Protein AF-A0A1B9S2I8-F1 (afdb_monomer_lite)

pLDDT: mean 74.39, std 22.54, range [31.22, 98.06]

Foldseek 3Di:
DPPVPQPQPDALFLLLQVCQQVPADAPPDGGLVSLLVCLVVLNPSSVVSSVVVCPVCPVSVVVCVVVDSVVCSVSSNCSSCQSQVHHPPDDPPDDDDDPDPDPPDDSVNVSVVQLCLQCPVVVHDSVCSRRDTSNVSVVSSVVSVVVCCVVVVPDPDDDDDPDDPVSVVVCVVVVVDDDPPDDPDDDDD

Structure (mmCIF, N/CA/C/O backbone):
data_AF-A0A1B9S2I8-F1
#
_entry.id   AF-A0A1B9S2I8-F1
#
loop_
_atom_site.group_PDB
_atom_site.id
_atom_site.type_symbol
_atom_site.label_atom_id
_atom_site.label_alt_id
_atom_site.label_comp_id
_atom_site.label_asym_id
_atom_site.label_entity_id
_atom_site.label_seq_id
_atom_site.pdbx_PDB_ins_code
_atom_site.Cartn_x
_atom_site.Cartn_y
_atom_site.Cartn_z
_atom_site.occupancy
_atom_site.B_iso_or_equiv
_atom_site.auth_seq_id
_atom_site.auth_comp_id
_atom_site.auth_asym_id
_atom_site.auth_atom_id
_atom_site.pdbx_PDB_model_num
ATOM 1 N N . MET A 1 1 ? -8.594 -11.054 -18.275 1.00 32.47 1 MET A N 1
ATOM 2 C CA . MET A 1 1 ? -9.023 -10.160 -17.182 1.00 32.47 1 MET A CA 1
ATOM 3 C C . MET A 1 1 ? -9.192 -11.024 -15.961 1.00 32.47 1 MET A C 1
ATOM 5 O O . MET A 1 1 ? -9.828 -12.064 -16.084 1.00 32.47 1 MET A O 1
ATOM 9 N N . ASP A 1 2 ? -8.567 -10.645 -14.851 1.00 34.31 2 ASP A N 1
ATOM 10 C CA . ASP A 1 2 ? -8.794 -11.338 -13.587 1.00 34.31 2 ASP A CA 1
ATOM 11 C C . ASP A 1 2 ? -10.228 -11.078 -13.099 1.00 34.31 2 ASP A C 1
ATOM 13 O O . ASP A 1 2 ? -10.859 -10.109 -13.532 1.00 34.31 2 ASP A O 1
ATOM 17 N N . ILE A 1 3 ? -10.746 -11.935 -12.221 1.00 35.47 3 ILE A N 1
ATOM 18 C CA . ILE A 1 3 ? -12.164 -11.963 -11.799 1.00 35.47 3 ILE A CA 1
ATOM 19 C C . ILE A 1 3 ? -12.609 -10.630 -11.154 1.00 35.47 3 ILE A C 1
ATOM 21 O O . ILE A 1 3 ? -13.789 -10.296 -11.144 1.00 35.47 3 ILE A O 1
ATOM 25 N N . GLU A 1 4 ? -11.654 -9.813 -10.708 1.00 44.16 4 GLU A N 1
ATOM 26 C CA . GLU A 1 4 ? -11.865 -8.488 -10.110 1.00 44.16 4 GLU A CA 1
ATOM 27 C C . GLU A 1 4 ? -11.595 -7.313 -11.074 1.00 44.16 4 GLU A C 1
ATOM 29 O O . GLU A 1 4 ? -11.391 -6.182 -10.641 1.00 44.16 4 GLU A O 1
ATOM 34 N N . GLY A 1 5 ? -11.511 -7.555 -12.388 1.00 46.97 5 GLY A N 1
ATOM 35 C CA . GLY A 1 5 ? -11.281 -6.497 -13.384 1.00 46.97 5 GLY A CA 1
ATOM 36 C C . GLY A 1 5 ? -9.894 -5.845 -13.312 1.00 46.97 5 GLY A C 1
ATOM 37 O O . GLY A 1 5 ? -9.633 -4.864 -14.008 1.00 46.97 5 GLY A O 1
ATOM 38 N N . ARG A 1 6 ? -8.975 -6.389 -12.502 1.00 62.31 6 ARG A N 1
ATOM 39 C CA . ARG A 1 6 ? -7.623 -5.849 -12.339 1.00 62.31 6 ARG A CA 1
ATOM 40 C C . ARG A 1 6 ? -6.719 -6.269 -13.502 1.00 62.31 6 ARG A C 1
ATOM 42 O O . ARG A 1 6 ? -6.640 -7.461 -13.806 1.00 62.31 6 ARG A O 1
ATOM 49 N N . PRO A 1 7 ? -5.978 -5.331 -14.120 1.00 60.88 7 PRO A N 1
ATOM 50 C CA . PRO A 1 7 ? -5.151 -5.620 -15.292 1.00 60.88 7 PRO A CA 1
ATOM 51 C C . PRO A 1 7 ? -3.996 -6.598 -15.017 1.00 60.88 7 PRO A C 1
ATOM 53 O O . PRO A 1 7 ? -3.570 -7.283 -15.940 1.00 60.88 7 PRO A O 1
ATOM 56 N N . LEU A 1 8 ? -3.524 -6.711 -13.766 1.00 70.75 8 LEU A N 1
ATOM 57 C CA . LEU A 1 8 ? -2.379 -7.558 -13.386 1.00 70.75 8 LEU A CA 1
ATOM 58 C C . LEU A 1 8 ? -2.708 -8.650 -12.350 1.00 70.75 8 LEU A C 1
ATOM 60 O O . LEU A 1 8 ? -1.845 -9.464 -12.021 1.00 70.75 8 LEU A O 1
ATOM 64 N N . GLY A 1 9 ? -3.936 -8.687 -11.823 1.00 79.25 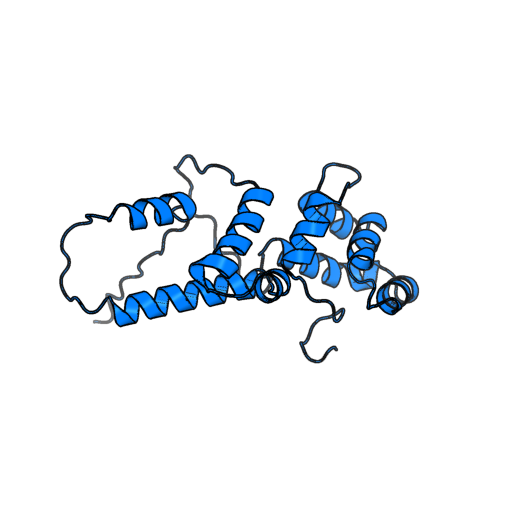9 GLY A N 1
ATOM 65 C CA . GLY A 1 9 ? -4.328 -9.662 -10.794 1.00 79.25 9 GLY A CA 1
ATOM 66 C C . GLY A 1 9 ? -3.605 -9.523 -9.448 1.00 79.25 9 GLY A C 1
ATOM 67 O O . GLY A 1 9 ? -3.633 -10.438 -8.634 1.00 79.25 9 GLY A O 1
ATOM 68 N N . ILE A 1 10 ? -2.946 -8.387 -9.211 1.00 86.88 10 ILE A N 1
ATOM 69 C CA . ILE A 1 10 ? -2.296 -8.038 -7.940 1.00 86.88 10 ILE A CA 1
ATOM 70 C C . ILE A 1 10 ? -3.158 -7.048 -7.157 1.00 86.88 10 ILE A C 1
ATOM 72 O O . ILE A 1 10 ? -3.849 -6.217 -7.753 1.00 86.88 10 ILE A O 1
ATOM 76 N N . ARG A 1 11 ? -3.123 -7.135 -5.824 1.00 89.50 11 ARG A N 1
ATOM 77 C CA . ARG A 1 11 ? -3.914 -6.292 -4.917 1.00 89.50 11 ARG A CA 1
ATOM 78 C C . ARG A 1 11 ? -3.030 -5.194 -4.302 1.00 89.50 11 ARG A C 1
ATOM 80 O O . ARG A 1 11 ? -1.989 -5.528 -3.738 1.00 89.50 11 ARG A O 1
ATOM 87 N N . PRO A 1 12 ? -3.409 -3.903 -4.391 1.00 92.38 12 PRO A N 1
ATOM 88 C CA . PRO A 1 12 ? -2.670 -2.800 -3.773 1.00 92.38 12 PRO A CA 1
ATOM 89 C C . PRO A 1 12 ? -3.013 -2.688 -2.278 1.00 92.38 12 PRO A C 1
ATOM 91 O O . PRO A 1 12 ? -3.750 -1.799 -1.851 1.00 92.38 12 PRO A O 1
ATOM 94 N N . SER A 1 13 ? -2.528 -3.644 -1.489 1.00 95.06 13 SER A N 1
ATOM 95 C CA . SER A 1 13 ? -2.801 -3.733 -0.051 1.00 95.06 13 SER A CA 1
ATOM 96 C C . SER A 1 13 ? -2.019 -2.693 0.763 1.00 95.06 13 SER A C 1
ATOM 98 O O . SER A 1 13 ? -0.973 -2.190 0.336 1.00 95.06 13 SER A O 1
ATOM 100 N N . LEU A 1 14 ? -2.500 -2.381 1.971 1.00 95.38 14 LEU A N 1
ATOM 101 C CA . LEU A 1 14 ? -1.822 -1.462 2.889 1.00 95.38 14 LEU A CA 1
ATOM 102 C C . LEU A 1 14 ? -0.413 -1.958 3.255 1.00 95.38 14 LEU A C 1
ATOM 104 O O . LEU A 1 14 ? 0.524 -1.163 3.324 1.00 95.38 14 LEU A O 1
ATOM 108 N N . SER A 1 15 ? -0.240 -3.268 3.442 1.00 95.12 15 SER A N 1
ATOM 109 C CA . SER A 1 15 ? 1.077 -3.882 3.662 1.00 95.12 15 SER A CA 1
ATOM 110 C C . SER A 1 15 ? 2.035 -3.625 2.501 1.00 95.12 15 SER A C 1
ATOM 112 O O . SER A 1 15 ? 3.174 -3.218 2.731 1.00 95.12 15 SER A O 1
ATOM 114 N N . CYS A 1 16 ? 1.562 -3.779 1.262 1.00 94.62 16 CYS A N 1
ATOM 115 C CA . CYS A 1 16 ? 2.343 -3.482 0.066 1.00 94.62 16 CYS A CA 1
ATOM 116 C C . CYS A 1 16 ? 2.744 -1.999 0.013 1.00 94.62 16 CYS A C 1
ATOM 118 O O . CYS A 1 16 ? 3.904 -1.683 -0.254 1.00 94.62 16 CYS A O 1
ATOM 120 N N . ALA A 1 17 ? 1.825 -1.084 0.349 1.00 94.50 17 ALA A N 1
ATOM 121 C CA . ALA A 1 17 ? 2.115 0.350 0.405 1.00 94.50 17 ALA A CA 1
ATOM 122 C C . ALA A 1 17 ? 3.225 0.668 1.421 1.00 94.50 17 ALA A C 1
ATOM 124 O O . ALA A 1 17 ? 4.166 1.395 1.102 1.00 94.50 17 ALA A O 1
ATOM 125 N N . ILE A 1 18 ? 3.153 0.089 2.625 1.00 94.94 18 ILE A N 1
ATOM 126 C CA . ILE A 1 18 ? 4.156 0.268 3.687 1.00 94.94 18 ILE A CA 1
ATOM 127 C C . ILE A 1 18 ? 5.513 -0.313 3.267 1.00 94.94 18 ILE A C 1
ATOM 129 O O . ILE A 1 18 ? 6.548 0.343 3.429 1.00 94.94 18 ILE A O 1
ATOM 133 N N . ALA A 1 19 ? 5.521 -1.524 2.707 1.00 93.94 19 ALA A N 1
ATOM 134 C CA . ALA A 1 19 ? 6.740 -2.202 2.276 1.00 93.94 19 ALA A CA 1
ATOM 135 C C . ALA A 1 19 ? 7.452 -1.426 1.156 1.00 93.94 19 ALA A C 1
ATOM 137 O O . ALA A 1 19 ? 8.645 -1.140 1.256 1.00 93.94 19 ALA A O 1
ATOM 138 N N . LEU A 1 20 ? 6.714 -0.990 0.132 1.00 94.19 20 LEU A N 1
ATOM 139 C CA . LEU A 1 20 ? 7.271 -0.195 -0.963 1.00 94.19 20 LEU A CA 1
ATOM 140 C C . LEU A 1 20 ? 7.698 1.202 -0.509 1.00 94.19 20 LEU A C 1
ATOM 142 O O . LEU A 1 20 ? 8.751 1.681 -0.926 1.00 94.19 20 LEU A O 1
ATOM 146 N N . HIS A 1 21 ? 6.935 1.856 0.370 1.00 94.06 21 HIS A N 1
ATOM 147 C CA . HIS A 1 21 ? 7.312 3.168 0.889 1.00 94.06 21 HIS A CA 1
ATOM 148 C C . HIS A 1 21 ? 8.628 3.116 1.680 1.00 94.06 21 HIS A C 1
ATOM 150 O O . HIS A 1 21 ? 9.515 3.944 1.475 1.00 94.06 21 HIS A O 1
ATOM 156 N N . SER A 1 22 ? 8.773 2.124 2.560 1.00 91.38 22 SER A N 1
ATOM 157 C CA . SER A 1 22 ? 9.958 1.978 3.409 1.00 91.38 22 SER A CA 1
ATOM 158 C C . SER A 1 22 ? 11.174 1.434 2.649 1.00 91.38 22 SER A C 1
ATOM 160 O O . SER A 1 22 ? 12.299 1.899 2.872 1.00 91.38 22 S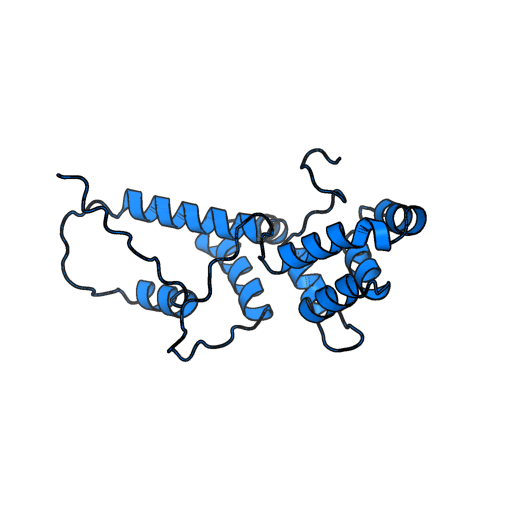ER A O 1
ATOM 162 N N . GLY A 1 23 ? 10.961 0.493 1.726 1.00 88.06 23 GLY A N 1
ATOM 163 C CA . GLY A 1 23 ? 12.015 -0.227 1.013 1.00 88.06 23 GLY A CA 1
ATOM 164 C C . GLY A 1 23 ? 12.498 0.431 -0.280 1.00 88.06 23 GLY A C 1
ATOM 165 O O . GLY A 1 23 ? 13.672 0.291 -0.623 1.00 88.06 23 GLY A O 1
ATOM 166 N N . TYR A 1 24 ? 11.649 1.176 -1.000 1.00 91.25 24 TYR A N 1
ATOM 167 C CA . TYR A 1 24 ? 12.028 1.690 -2.318 1.00 91.25 24 TYR A CA 1
ATOM 168 C C . TYR A 1 24 ? 13.031 2.846 -2.233 1.00 91.25 24 TYR A C 1
ATOM 170 O O . TYR A 1 24 ? 12.862 3.822 -1.486 1.00 91.25 24 TYR A O 1
ATOM 178 N N . ARG A 1 25 ? 14.087 2.742 -3.039 1.00 85.25 25 ARG A N 1
ATOM 179 C CA . ARG A 1 25 ? 15.109 3.768 -3.256 1.00 85.25 25 ARG A CA 1
ATOM 180 C C . ARG A 1 25 ? 15.205 3.985 -4.762 1.00 85.25 25 ARG A C 1
ATOM 182 O O . ARG A 1 25 ? 15.747 3.140 -5.468 1.00 85.25 25 ARG A O 1
ATOM 189 N N . GLY A 1 26 ? 14.605 5.070 -5.240 1.00 76.12 26 GLY A N 1
ATOM 190 C CA . GLY A 1 26 ? 14.638 5.419 -6.657 1.00 76.12 26 GLY A CA 1
ATOM 191 C C . GLY A 1 26 ? 15.942 6.115 -7.032 1.00 76.12 26 GLY A C 1
ATOM 192 O O . GLY A 1 26 ? 16.782 6.397 -6.175 1.00 76.12 26 GLY A O 1
ATOM 193 N N . GLY A 1 27 ? 16.086 6.447 -8.316 1.00 66.75 27 GLY A N 1
ATOM 194 C CA . GLY A 1 27 ? 17.249 7.210 -8.792 1.00 66.75 27 GLY A CA 1
ATOM 195 C C . GLY A 1 27 ? 17.338 8.601 -8.152 1.00 66.75 27 GLY A C 1
ATOM 196 O O . GLY A 1 27 ? 18.418 9.066 -7.798 1.00 66.75 27 GLY A O 1
ATOM 197 N N . ILE A 1 28 ? 16.184 9.248 -7.955 1.00 71.62 28 ILE A N 1
ATOM 198 C CA . ILE A 1 28 ? 16.056 10.546 -7.282 1.00 71.62 28 ILE A CA 1
ATOM 199 C C . ILE A 1 28 ? 14.926 10.450 -6.239 1.00 71.62 28 ILE A C 1
ATOM 201 O O . ILE A 1 28 ? 13.746 10.451 -6.590 1.00 71.62 28 ILE A O 1
ATOM 205 N N . GLY A 1 29 ? 15.269 10.381 -4.952 1.00 81.88 29 GLY A N 1
ATOM 206 C CA . GLY A 1 29 ? 14.305 10.311 -3.845 1.00 81.88 29 GLY A CA 1
ATOM 207 C C . GLY A 1 29 ? 13.980 8.890 -3.365 1.00 81.88 29 GLY A C 1
ATOM 208 O O . GLY A 1 29 ? 14.571 7.905 -3.804 1.00 81.88 29 GLY A O 1
ATOM 209 N N . THR A 1 30 ? 13.045 8.782 -2.420 1.00 85.94 30 THR A N 1
ATOM 210 C CA . THR A 1 30 ? 12.711 7.525 -1.729 1.00 85.94 30 THR A CA 1
ATOM 211 C C . THR A 1 30 ? 11.204 7.304 -1.633 1.00 85.94 30 THR A C 1
ATOM 213 O O . THR A 1 30 ? 10.425 8.255 -1.689 1.00 85.94 30 THR A O 1
ATOM 216 N N . GLY A 1 31 ? 10.801 6.045 -1.454 1.00 90.56 31 GLY A N 1
ATOM 217 C CA . GLY A 1 31 ? 9.411 5.661 -1.215 1.00 90.56 31 GLY A CA 1
ATOM 218 C C . GLY A 1 31 ? 8.489 5.788 -2.430 1.00 90.56 31 GLY A C 1
ATOM 219 O O . GLY A 1 31 ? 8.935 5.804 -3.579 1.00 90.56 31 GLY A O 1
ATOM 220 N N . LEU A 1 32 ? 7.180 5.852 -2.165 1.00 90.81 32 LEU A N 1
ATOM 221 C CA . LEU A 1 32 ? 6.127 5.754 -3.186 1.00 90.81 32 LEU A CA 1
ATOM 222 C C . LEU A 1 32 ? 6.168 6.873 -4.235 1.00 90.81 32 LEU A C 1
ATOM 224 O O . LEU A 1 32 ? 5.865 6.609 -5.391 1.00 90.81 32 LEU A O 1
ATOM 228 N N . GLN A 1 33 ? 6.581 8.095 -3.886 1.00 90.62 33 GLN A N 1
ATOM 229 C CA . GLN A 1 33 ? 6.688 9.182 -4.868 1.00 90.62 33 GLN A CA 1
ATOM 230 C C . GLN A 1 33 ? 7.809 8.926 -5.878 1.00 90.62 33 GLN A C 1
ATOM 232 O O . GLN A 1 33 ? 7.632 9.147 -7.074 1.00 90.62 33 GLN A O 1
ATOM 237 N N . ALA A 1 34 ? 8.959 8.438 -5.402 1.00 91.75 34 ALA A N 1
ATOM 238 C CA . ALA A 1 34 ? 10.053 8.050 -6.283 1.00 91.75 34 ALA A CA 1
ATOM 239 C C . ALA A 1 34 ? 9.642 6.862 -7.160 1.00 91.75 34 ALA A C 1
ATOM 241 O O . ALA A 1 34 ? 9.920 6.865 -8.354 1.00 91.75 34 ALA A O 1
ATOM 242 N N . LEU A 1 35 ? 8.916 5.894 -6.592 1.00 93.31 35 LEU A N 1
ATOM 243 C CA . LEU A 1 35 ? 8.371 4.765 -7.341 1.00 93.31 35 LEU A CA 1
ATOM 244 C C . LEU A 1 35 ? 7.392 5.217 -8.432 1.00 93.31 35 LEU A C 1
ATOM 246 O O . LEU A 1 35 ? 7.508 4.777 -9.571 1.00 93.31 35 LEU A O 1
ATOM 250 N N . ALA A 1 36 ? 6.457 6.115 -8.112 1.00 91.88 36 ALA A N 1
ATOM 251 C CA . ALA A 1 36 ? 5.488 6.645 -9.069 1.00 91.88 36 ALA A CA 1
ATOM 252 C C . ALA A 1 36 ? 6.182 7.326 -10.254 1.00 91.88 36 ALA A C 1
ATOM 254 O O . ALA A 1 36 ? 5.820 7.076 -11.406 1.00 91.88 36 ALA A O 1
ATOM 255 N N . ARG A 1 37 ? 7.217 8.134 -9.977 1.00 91.00 37 ARG A N 1
ATOM 256 C CA . ARG A 1 37 ? 8.016 8.768 -11.029 1.00 91.00 37 ARG A CA 1
ATOM 257 C C . ARG A 1 37 ? 8.731 7.723 -11.880 1.00 91.00 37 ARG A C 1
ATOM 259 O O . ARG A 1 37 ? 8.567 7.726 -13.094 1.00 91.00 37 ARG A O 1
ATOM 266 N N . ASP A 1 38 ? 9.463 6.811 -11.251 1.00 92.00 38 ASP A N 1
ATOM 267 C CA . ASP A 1 38 ? 10.249 5.797 -11.950 1.00 92.00 38 ASP A CA 1
ATOM 268 C C . ASP A 1 38 ? 9.346 4.906 -12.836 1.00 92.00 38 ASP A C 1
ATOM 270 O O . ASP A 1 38 ? 9.693 4.613 -13.978 1.00 92.00 38 ASP A O 1
ATOM 274 N N . ILE A 1 39 ? 8.132 4.560 -12.386 1.00 91.50 39 ILE A N 1
ATOM 275 C CA . ILE A 1 39 ? 7.130 3.872 -13.221 1.00 91.50 39 ILE A CA 1
ATOM 276 C C . ILE A 1 39 ? 6.654 4.756 -14.382 1.00 91.50 39 ILE A C 1
ATOM 278 O O . ILE A 1 39 ? 6.559 4.278 -15.514 1.00 91.50 39 ILE A O 1
ATOM 282 N N . SER A 1 40 ? 6.375 6.041 -14.147 1.00 89.75 40 SER A N 1
ATOM 283 C CA . SER A 1 40 ? 5.954 6.969 -15.211 1.00 89.75 40 SER A CA 1
ATOM 284 C C . SER A 1 40 ? 7.036 7.212 -16.273 1.00 89.75 40 SER A C 1
ATOM 286 O O . SER A 1 40 ? 6.718 7.438 -17.437 1.00 89.75 40 SER A O 1
ATOM 288 N N . GLU A 1 41 ? 8.309 7.082 -15.899 1.00 90.00 41 GLU A N 1
ATOM 289 C CA . GLU A 1 41 ? 9.463 7.180 -16.801 1.00 90.00 41 GLU A CA 1
ATOM 290 C C . GLU A 1 41 ? 9.800 5.841 -17.482 1.00 90.00 41 GLU A C 1
ATOM 292 O O . GLU A 1 41 ? 10.668 5.785 -18.351 1.00 90.00 41 GLU A O 1
ATOM 297 N N . GLY A 1 42 ? 9.113 4.752 -17.119 1.00 86.94 42 GLY A N 1
ATOM 298 C CA . GLY A 1 42 ? 9.361 3.420 -17.671 1.00 86.94 42 GLY A CA 1
ATOM 299 C C . GLY A 1 42 ? 10.627 2.757 -17.121 1.00 86.94 42 GLY A C 1
ATOM 300 O O . GLY A 1 42 ? 11.175 1.850 -17.750 1.00 86.94 42 GLY A O 1
ATOM 301 N N . ALA A 1 43 ? 11.109 3.190 -15.954 1.00 88.88 43 ALA A N 1
ATOM 302 C CA . ALA A 1 43 ? 12.279 2.614 -15.317 1.00 88.88 43 ALA A CA 1
ATOM 303 C C . ALA A 1 43 ? 12.003 1.176 -14.847 1.00 88.88 43 ALA A C 1
ATOM 305 O O . ALA A 1 43 ? 11.053 0.884 -14.110 1.00 88.88 43 ALA A O 1
ATOM 306 N N . LEU A 1 44 ? 12.898 0.267 -15.238 1.00 87.44 44 LEU A N 1
ATOM 307 C CA . LEU A 1 44 ? 12.813 -1.151 -14.891 1.00 87.44 44 LEU A CA 1
ATOM 308 C C . LEU A 1 44 ? 12.856 -1.383 -13.373 1.00 87.44 44 LEU A C 1
ATOM 310 O O . LEU A 1 44 ? 12.168 -2.265 -12.866 1.00 87.44 44 LEU A O 1
ATOM 314 N N . SER A 1 45 ? 13.628 -0.571 -12.644 1.00 88.44 45 SER A N 1
ATOM 315 C CA . SER A 1 45 ? 13.772 -0.659 -11.186 1.00 88.44 45 SER A CA 1
ATOM 316 C C . SER A 1 45 ? 12.438 -0.529 -10.455 1.00 88.44 45 SER A C 1
ATOM 318 O O . SER A 1 45 ? 12.173 -1.307 -9.541 1.00 88.44 45 SER A O 1
ATOM 320 N N . GLY A 1 46 ? 11.578 0.400 -10.883 1.00 90.44 46 GLY A N 1
ATOM 321 C CA . GLY A 1 46 ? 10.260 0.585 -10.282 1.00 90.44 46 GLY A CA 1
ATOM 322 C C . GLY A 1 46 ? 9.369 -0.632 -10.506 1.00 90.44 46 GLY A C 1
ATOM 323 O O . GLY A 1 46 ? 8.729 -1.126 -9.580 1.00 90.44 46 GLY A O 1
ATOM 324 N N . SER A 1 47 ? 9.383 -1.170 -11.727 1.00 89.81 47 SER A N 1
ATOM 325 C CA . SER A 1 47 ? 8.578 -2.346 -12.071 1.00 89.81 47 SER A CA 1
ATOM 326 C C . SER A 1 47 ? 9.030 -3.580 -11.288 1.00 89.81 47 SER A C 1
ATOM 328 O O . SER A 1 47 ? 8.202 -4.286 -10.718 1.00 89.81 47 SER A O 1
ATOM 330 N N . LEU A 1 48 ? 10.343 -3.813 -11.197 1.00 89.44 48 LEU A N 1
ATOM 331 C CA . LEU A 1 48 ? 10.905 -4.925 -10.428 1.00 89.44 48 LEU A CA 1
ATOM 332 C C . LEU A 1 48 ? 10.621 -4.803 -8.929 1.00 89.44 48 LEU A C 1
ATOM 334 O O . LEU A 1 48 ? 10.337 -5.814 -8.293 1.00 89.44 48 LEU A O 1
ATOM 338 N N . ALA A 1 49 ? 10.644 -3.589 -8.374 1.00 91.62 49 ALA A N 1
ATOM 339 C CA . ALA A 1 49 ? 10.320 -3.372 -6.969 1.00 91.62 49 ALA A CA 1
ATOM 340 C C . ALA A 1 49 ? 8.867 -3.734 -6.633 1.00 91.62 49 ALA A C 1
ATOM 342 O O . ALA A 1 49 ? 8.612 -4.265 -5.554 1.00 91.62 49 ALA A O 1
ATOM 343 N N . ILE A 1 50 ? 7.924 -3.474 -7.548 1.00 91.50 50 ILE A N 1
ATOM 344 C CA . ILE A 1 50 ? 6.526 -3.905 -7.397 1.00 91.50 50 ILE A CA 1
ATOM 345 C C . ILE A 1 50 ? 6.446 -5.429 -7.463 1.00 91.50 50 ILE A C 1
ATOM 347 O O . ILE A 1 50 ? 5.858 -6.046 -6.583 1.00 91.50 50 ILE A O 1
ATOM 351 N N . VAL A 1 51 ? 7.063 -6.042 -8.477 1.00 90.31 51 VAL A N 1
ATOM 352 C CA . VAL A 1 51 ? 7.037 -7.501 -8.672 1.00 90.31 51 VAL A CA 1
ATOM 353 C C . VAL A 1 51 ? 7.604 -8.244 -7.467 1.00 90.31 51 VAL A C 1
ATOM 355 O O . VAL A 1 51 ? 7.027 -9.242 -7.049 1.00 90.31 51 VAL A O 1
ATOM 358 N N . SER A 1 52 ? 8.679 -7.732 -6.864 1.00 89.19 52 SER A N 1
ATOM 359 C CA . SER A 1 52 ? 9.306 -8.349 -5.693 1.00 89.19 52 SER A CA 1
ATOM 360 C C . SER A 1 52 ? 8.444 -8.311 -4.428 1.00 89.19 52 SER A C 1
ATOM 362 O O . SER A 1 52 ? 8.849 -8.869 -3.419 1.00 89.19 52 SER A O 1
ATOM 364 N N . GLN A 1 53 ? 7.295 -7.624 -4.429 1.00 90.69 53 GLN A N 1
ATOM 365 C CA . GLN A 1 53 ? 6.336 -7.702 -3.319 1.00 90.69 53 GLN A CA 1
ATOM 366 C C . GLN A 1 53 ? 5.411 -8.917 -3.428 1.00 90.69 53 GLN A C 1
ATOM 368 O O . GLN A 1 53 ? 4.690 -9.230 -2.485 1.00 90.69 53 GLN A O 1
ATOM 373 N N . PHE A 1 54 ? 5.401 -9.590 -4.579 1.00 88.56 54 PHE A N 1
ATOM 374 C CA . PHE A 1 54 ? 4.453 -10.649 -4.896 1.00 88.56 54 PHE A CA 1
ATOM 375 C C . PHE A 1 54 ? 5.173 -11.973 -5.151 1.00 88.56 54 PHE A C 1
ATOM 377 O O . PHE A 1 54 ? 5.006 -12.586 -6.201 1.00 88.56 54 PHE A O 1
ATOM 384 N N . ASP A 1 55 ? 5.924 -12.456 -4.158 1.00 82.00 55 ASP A N 1
ATOM 385 C CA . ASP A 1 55 ? 6.652 -13.737 -4.230 1.00 82.00 55 ASP A CA 1
ATOM 386 C C . ASP A 1 55 ? 5.744 -14.936 -4.561 1.00 82.00 55 ASP A C 1
ATOM 388 O O . ASP A 1 55 ? 6.180 -15.923 -5.149 1.00 82.00 55 ASP A O 1
ATOM 392 N N . GLN A 1 56 ? 4.454 -14.842 -4.226 1.00 80.00 56 GLN A N 1
ATOM 393 C CA . GLN A 1 56 ? 3.445 -15.863 -4.529 1.00 80.00 56 GLN A CA 1
ATOM 394 C C . GLN A 1 56 ? 2.979 -15.853 -6.000 1.00 80.00 56 GLN A C 1
ATOM 396 O O . GLN A 1 56 ? 2.197 -16.711 -6.406 1.00 80.00 56 GLN A O 1
ATOM 401 N N . ARG A 1 57 ? 3.441 -14.888 -6.804 1.00 81.62 57 ARG A N 1
ATOM 402 C CA . ARG A 1 57 ? 3.132 -14.705 -8.231 1.00 81.62 57 ARG A CA 1
ATOM 403 C C . ARG A 1 57 ? 4.431 -14.661 -9.056 1.00 81.62 57 ARG A C 1
ATOM 405 O O . ARG A 1 57 ? 4.758 -13.625 -9.642 1.00 81.62 57 ARG A O 1
ATOM 412 N N . PRO A 1 58 ? 5.198 -15.769 -9.130 1.00 78.12 58 PRO A N 1
ATOM 413 C CA . PRO A 1 58 ? 6.443 -15.809 -9.907 1.00 78.12 58 PRO A CA 1
ATOM 414 C C . PRO A 1 58 ? 6.210 -15.583 -11.412 1.00 78.12 58 PRO A C 1
ATOM 416 O O . PRO A 1 58 ? 7.095 -15.105 -12.119 1.00 78.12 58 PRO A O 1
ATOM 419 N N . ASP A 1 59 ? 4.994 -15.864 -11.889 1.00 85.06 59 ASP A N 1
ATOM 420 C CA . ASP A 1 59 ? 4.521 -15.611 -13.250 1.00 85.06 59 ASP A CA 1
ATOM 421 C C . ASP A 1 59 ? 4.487 -14.117 -13.608 1.00 85.06 59 ASP A C 1
ATOM 423 O O . ASP A 1 59 ? 4.609 -13.759 -14.778 1.00 85.06 59 ASP A O 1
ATOM 427 N N . LEU A 1 60 ? 4.347 -13.223 -12.623 1.00 84.81 60 LEU A N 1
ATOM 428 C CA . LEU A 1 60 ? 4.213 -11.787 -12.866 1.00 84.81 60 LEU A CA 1
ATOM 429 C C . LEU A 1 60 ? 5.472 -11.201 -13.517 1.00 84.81 60 LEU A C 1
ATOM 431 O O . LEU A 1 60 ? 5.368 -10.412 -14.457 1.00 84.81 60 LEU A O 1
ATOM 435 N N . ALA A 1 61 ? 6.654 -11.615 -13.054 1.00 85.38 61 ALA A N 1
ATOM 436 C CA . ALA A 1 61 ? 7.923 -11.205 -13.650 1.00 85.38 61 ALA A CA 1
ATOM 437 C C . ALA A 1 61 ? 8.013 -11.652 -15.116 1.00 85.38 61 ALA A C 1
ATOM 439 O O . ALA A 1 61 ? 8.385 -10.867 -15.988 1.00 85.38 61 ALA A O 1
ATOM 440 N N . GLU A 1 62 ? 7.634 -12.903 -15.387 1.00 85.88 62 GLU A N 1
ATOM 441 C CA . GLU A 1 62 ? 7.661 -13.490 -16.725 1.00 85.88 62 GLU A CA 1
ATOM 442 C C . GLU A 1 62 ? 6.683 -12.785 -17.670 1.00 85.88 62 GLU A C 1
ATOM 444 O O . GLU A 1 62 ? 7.068 -12.410 -18.776 1.00 85.88 62 GLU A O 1
ATOM 449 N N . ILE A 1 63 ? 5.446 -12.537 -17.229 1.00 84.69 63 ILE A N 1
ATOM 450 C CA . ILE A 1 63 ? 4.423 -11.824 -18.008 1.00 84.69 63 ILE A CA 1
ATOM 451 C C . ILE A 1 63 ? 4.912 -10.420 -18.381 1.00 84.69 63 ILE A C 1
ATOM 453 O O . ILE A 1 63 ? 4.822 -10.022 -19.545 1.00 84.69 63 ILE A O 1
ATOM 457 N N . LEU A 1 64 ? 5.466 -9.678 -17.417 1.00 84.50 64 LEU A N 1
ATOM 458 C CA . LEU A 1 64 ? 5.963 -8.320 -17.651 1.00 84.50 64 LEU A CA 1
ATOM 459 C C . LEU A 1 64 ? 7.169 -8.298 -18.599 1.00 84.50 64 LEU A C 1
ATOM 461 O O . LEU A 1 64 ? 7.236 -7.439 -19.480 1.00 84.50 64 LEU A O 1
ATOM 465 N N . LEU A 1 65 ? 8.098 -9.249 -18.454 1.00 85.00 65 LEU A N 1
ATOM 466 C CA . LEU A 1 65 ? 9.264 -9.376 -19.331 1.00 85.00 65 LEU A CA 1
ATOM 467 C C . LEU A 1 65 ? 8.872 -9.796 -20.752 1.00 85.00 65 LEU A C 1
ATOM 469 O O . LEU A 1 65 ? 9.382 -9.227 -21.716 1.00 85.00 65 LEU A O 1
ATOM 473 N N . ARG A 1 66 ? 7.958 -10.762 -20.889 1.00 86.25 66 ARG A N 1
ATOM 474 C CA . ARG A 1 66 ? 7.504 -11.296 -22.179 1.00 86.25 66 ARG A CA 1
ATOM 475 C C . ARG A 1 66 ? 6.725 -10.262 -22.981 1.00 86.25 66 ARG A C 1
ATOM 477 O O . ARG A 1 66 ? 6.970 -10.086 -24.173 1.00 86.25 66 ARG A O 1
ATOM 484 N N . ASP A 1 67 ? 5.766 -9.600 -22.345 1.00 84.88 67 ASP A N 1
ATOM 485 C CA . ASP A 1 67 ? 4.873 -8.673 -23.039 1.00 84.88 67 ASP A CA 1
ATOM 486 C C . ASP A 1 67 ? 5.524 -7.289 -23.219 1.00 84.88 67 ASP A C 1
ATOM 488 O O . ASP A 1 67 ? 5.164 -6.559 -24.153 1.00 84.88 67 ASP A O 1
ATOM 492 N N . GLY A 1 68 ? 6.510 -6.979 -22.369 1.00 81.94 68 GLY A N 1
ATOM 493 C CA . GLY A 1 68 ? 7.250 -5.726 -22.290 1.00 81.94 68 GLY A CA 1
ATOM 494 C C . GLY A 1 68 ? 6.634 -4.750 -21.282 1.00 81.94 68 GLY A C 1
ATOM 495 O O . GLY A 1 68 ? 5.431 -4.487 -21.310 1.00 81.94 68 GLY A O 1
ATOM 496 N N . PHE A 1 69 ? 7.471 -4.140 -20.433 1.00 80.44 69 PHE A N 1
ATOM 497 C CA . PHE A 1 69 ? 7.036 -3.219 -19.368 1.00 80.44 69 PHE A CA 1
ATOM 498 C C . PHE A 1 69 ? 6.212 -2.032 -19.870 1.00 80.44 69 PHE A C 1
ATOM 500 O O . PHE A 1 69 ? 5.254 -1.634 -19.214 1.00 80.44 69 PHE A O 1
ATOM 507 N N . ALA A 1 70 ? 6.525 -1.507 -21.058 1.00 82.00 70 ALA A N 1
ATOM 508 C CA . ALA A 1 70 ? 5.793 -0.390 -21.653 1.00 82.00 70 ALA A CA 1
ATOM 509 C C . ALA A 1 70 ? 4.293 -0.691 -21.834 1.00 82.00 70 ALA A C 1
ATOM 511 O O . ALA A 1 70 ? 3.464 0.196 -21.655 1.00 82.00 70 ALA A O 1
ATOM 512 N N . LYS A 1 71 ? 3.919 -1.947 -22.126 1.00 85.81 71 LYS A N 1
ATOM 513 C CA . LYS A 1 71 ? 2.504 -2.335 -22.272 1.00 85.81 71 LYS A CA 1
ATOM 514 C C . LYS A 1 71 ? 1.746 -2.345 -20.948 1.00 85.81 71 LYS A C 1
ATOM 516 O O . LYS A 1 71 ? 0.533 -2.172 -20.938 1.00 85.81 71 LYS A O 1
ATOM 521 N N . HIS A 1 72 ? 2.461 -2.544 -19.844 1.00 87.25 72 HIS A N 1
ATOM 522 C CA . HIS A 1 72 ? 1.897 -2.636 -18.497 1.00 87.25 72 HIS A CA 1
ATOM 523 C C . HIS A 1 72 ? 2.101 -1.359 -17.684 1.00 87.25 72 HIS A C 1
ATOM 525 O O . HIS A 1 72 ? 1.638 -1.276 -16.549 1.00 87.25 72 HIS A O 1
ATOM 531 N N . GLN A 1 73 ? 2.745 -0.345 -18.263 1.00 86.81 73 GLN A N 1
ATOM 532 C CA . GLN A 1 73 ? 3.087 0.899 -17.585 1.00 86.81 73 GLN A CA 1
ATOM 533 C C . GLN A 1 73 ? 1.856 1.572 -16.973 1.00 86.81 73 GLN A C 1
ATOM 535 O O . GLN A 1 73 ? 1.865 1.890 -15.791 1.00 86.81 73 GLN A O 1
ATOM 540 N N . THR A 1 74 ? 0.763 1.698 -17.731 1.00 88.44 74 THR A N 1
ATOM 541 C CA . THR A 1 74 ? -0.495 2.267 -17.226 1.00 88.44 74 THR A CA 1
ATOM 542 C C . THR A 1 74 ? -1.046 1.477 -16.039 1.00 88.44 74 THR A C 1
ATOM 544 O O . THR A 1 74 ? -1.455 2.069 -15.045 1.00 88.44 74 THR A O 1
ATOM 547 N N . ALA A 1 75 ? -1.027 0.143 -16.107 1.00 89.00 75 ALA A N 1
ATOM 548 C CA . ALA A 1 75 ? -1.511 -0.708 -15.023 1.00 89.00 75 ALA A CA 1
ATOM 549 C C . ALA A 1 75 ? -0.657 -0.561 -13.754 1.00 89.00 75 ALA A C 1
ATOM 551 O O . ALA A 1 75 ? -1.199 -0.479 -12.653 1.00 89.00 75 ALA A O 1
ATOM 552 N N . LEU A 1 76 ? 0.666 -0.476 -13.908 1.00 90.62 76 LEU A N 1
ATOM 553 C CA . LEU A 1 76 ? 1.597 -0.249 -12.803 1.00 90.62 76 LEU A CA 1
ATOM 554 C C . LEU A 1 76 ? 1.450 1.162 -12.218 1.00 90.62 76 LEU A C 1
ATOM 556 O O . LEU A 1 76 ? 1.478 1.316 -11.001 1.00 90.62 76 LEU A O 1
ATOM 560 N N . SER A 1 77 ? 1.233 2.185 -13.048 1.00 90.88 77 SER A N 1
ATOM 561 C CA . SER A 1 77 ? 0.957 3.547 -12.577 1.00 90.88 77 SER A CA 1
ATOM 562 C C . SER A 1 77 ? -0.320 3.598 -11.742 1.00 90.88 77 SER A C 1
ATOM 564 O O . SER A 1 77 ? -0.295 4.131 -10.637 1.00 90.88 77 SER A O 1
ATOM 566 N N . LEU A 1 78 ? -1.413 2.999 -12.226 1.00 89.25 78 LEU A N 1
ATOM 567 C CA . LEU A 1 78 ? -2.675 2.918 -11.482 1.00 89.25 78 LEU A CA 1
ATOM 568 C C . LEU A 1 78 ? -2.512 2.154 -10.166 1.00 89.25 78 LEU A C 1
ATOM 570 O O . LEU A 1 78 ? -3.056 2.561 -9.144 1.00 89.25 78 LEU A O 1
ATOM 574 N N . PHE A 1 79 ? -1.726 1.078 -10.173 1.00 91.56 79 PHE A N 1
ATOM 575 C CA . PHE A 1 79 ? -1.401 0.332 -8.963 1.00 91.56 79 PHE A CA 1
ATOM 576 C C . PHE A 1 79 ? -0.681 1.212 -7.930 1.00 91.56 79 PHE A C 1
ATOM 578 O O . PHE A 1 79 ? -1.090 1.252 -6.772 1.00 91.56 79 PHE A O 1
ATOM 585 N N . VAL A 1 80 ? 0.344 1.968 -8.338 1.00 92.06 80 VAL A N 1
ATOM 586 C CA . VAL A 1 80 ? 1.062 2.876 -7.426 1.00 92.06 80 VAL A CA 1
ATOM 587 C C . VAL A 1 80 ? 0.160 4.010 -6.934 1.00 92.06 80 VAL A C 1
ATOM 589 O O . VAL A 1 80 ? 0.209 4.345 -5.754 1.00 92.06 80 VAL A O 1
ATOM 592 N N . LEU A 1 81 ? -0.704 4.565 -7.788 1.00 88.88 81 LEU A N 1
ATOM 593 C CA . LEU A 1 81 ? -1.688 5.575 -7.380 1.00 88.88 81 LEU A CA 1
ATOM 594 C C . LEU A 1 81 ? -2.659 5.029 -6.324 1.00 88.88 81 LEU A C 1
ATOM 596 O O . LEU A 1 81 ? -2.895 5.692 -5.313 1.00 88.88 81 LEU A O 1
ATOM 600 N N . ALA A 1 82 ? -3.132 3.791 -6.487 1.00 89.44 82 ALA A N 1
ATOM 601 C CA . ALA A 1 82 ? -3.973 3.130 -5.494 1.00 89.44 82 ALA A CA 1
ATOM 602 C C . ALA A 1 82 ? -3.249 2.943 -4.146 1.00 89.44 82 ALA A C 1
ATOM 604 O O . ALA A 1 82 ? -3.844 3.168 -3.092 1.00 89.44 82 ALA A O 1
ATOM 605 N N . LEU A 1 83 ? -1.947 2.623 -4.156 1.00 91.25 83 LEU A N 1
ATOM 606 C CA . LEU A 1 83 ? -1.114 2.570 -2.941 1.00 91.25 83 LEU A CA 1
ATOM 607 C C . LEU A 1 83 ? -0.899 3.941 -2.280 1.00 91.25 83 LEU A C 1
ATOM 609 O O . LEU A 1 83 ? -0.480 4.008 -1.126 1.00 91.25 83 LEU A O 1
ATOM 613 N N . MET A 1 84 ? -1.166 5.033 -2.994 1.00 87.88 84 MET A N 1
ATOM 614 C CA . MET A 1 84 ? -1.152 6.395 -2.458 1.00 87.88 84 MET A CA 1
ATOM 615 C C . MET A 1 84 ? -2.544 6.865 -2.009 1.00 87.88 84 MET A C 1
ATOM 617 O O . MET A 1 84 ? -2.677 7.989 -1.534 1.00 87.88 84 MET A O 1
ATOM 621 N N . GLY A 1 85 ? -3.575 6.023 -2.144 1.00 83.62 85 GLY A N 1
ATOM 622 C CA . GLY A 1 85 ? -4.964 6.380 -1.847 1.00 83.62 85 GLY A CA 1
ATOM 623 C C . GLY A 1 85 ? -5.625 7.251 -2.917 1.00 83.62 85 GLY A C 1
ATOM 624 O O . GLY A 1 85 ? -6.653 7.863 -2.646 1.00 83.62 85 GLY A O 1
ATOM 625 N N . ILE A 1 86 ? -5.044 7.330 -4.118 1.00 81.44 86 ILE A N 1
ATOM 626 C CA . ILE A 1 86 ? -5.619 8.055 -5.252 1.00 81.44 86 ILE A CA 1
ATOM 627 C C . ILE A 1 86 ? -6.413 7.058 -6.093 1.00 81.44 86 ILE A C 1
ATOM 629 O O . ILE A 1 86 ? -5.830 6.210 -6.771 1.00 81.44 86 ILE A O 1
ATOM 633 N N . ASP A 1 87 ? -7.740 7.178 -6.075 1.00 68.81 87 ASP A N 1
ATOM 634 C CA . ASP A 1 87 ? -8.585 6.477 -7.035 1.00 68.81 87 ASP A CA 1
ATOM 635 C C . ASP A 1 87 ? -8.651 7.275 -8.345 1.00 68.81 87 ASP A C 1
ATOM 637 O O . ASP A 1 87 ? -9.006 8.451 -8.367 1.00 68.81 87 ASP A O 1
ATOM 641 N N . SER A 1 88 ? -8.288 6.628 -9.452 1.00 56.88 88 SER A N 1
ATOM 642 C CA . SER A 1 88 ? -8.330 7.228 -10.791 1.00 56.88 88 SER A CA 1
ATOM 643 C C . SER A 1 88 ? -9.735 7.214 -11.409 1.00 56.88 88 SER A C 1
ATOM 645 O O . SER A 1 88 ? -9.913 7.727 -12.512 1.00 56.88 88 SER A O 1
ATOM 647 N N . SER A 1 89 ? -10.721 6.614 -10.728 1.00 52.56 89 SER A N 1
ATOM 648 C CA . SER A 1 89 ? -12.125 6.586 -11.150 1.00 52.56 89 SER A CA 1
ATOM 649 C C . SER A 1 89 ? -12.934 7.813 -10.694 1.00 52.56 89 SER A C 1
ATOM 651 O O . SER A 1 89 ? -13.985 8.102 -11.271 1.00 52.56 89 SER A O 1
ATOM 653 N N . GLU A 1 90 ? -12.430 8.582 -9.720 1.00 46.53 90 GLU A N 1
ATOM 654 C CA . GLU A 1 90 ? -13.072 9.815 -9.261 1.00 46.53 90 GLU A CA 1
ATOM 655 C C . GLU A 1 90 ? -12.645 11.029 -10.113 1.00 46.53 90 GLU A C 1
ATOM 657 O O . GLU A 1 90 ? -11.451 11.228 -10.360 1.00 46.53 90 GLU A O 1
ATOM 662 N N . PRO A 1 91 ? -13.582 11.893 -10.555 1.00 33.84 91 PRO A N 1
ATOM 663 C CA . PRO A 1 91 ? -13.224 13.125 -11.251 1.00 33.84 91 PRO A CA 1
ATOM 664 C C . PRO A 1 91 ? -12.388 14.043 -10.341 1.00 33.84 91 PRO A C 1
ATOM 666 O O . PRO A 1 91 ? -12.624 14.086 -9.128 1.00 33.84 91 PRO A O 1
ATOM 669 N N . PRO A 1 92 ? -11.443 14.827 -10.900 1.00 34.84 92 PRO A N 1
ATOM 670 C CA . PRO A 1 92 ? -10.612 15.728 -10.112 1.00 34.84 92 PRO A CA 1
ATOM 671 C C . PRO A 1 92 ? -11.499 16.753 -9.396 1.00 34.84 92 PRO A C 1
ATOM 673 O O . PRO A 1 92 ? -12.112 17.618 -10.023 1.00 34.84 92 PRO A O 1
ATOM 676 N N . LYS A 1 93 ? -11.583 16.662 -8.065 1.00 39.62 93 LYS A N 1
ATOM 677 C CA . LYS A 1 93 ? -12.231 17.683 -7.234 1.00 39.62 93 LYS A CA 1
ATOM 678 C C . LYS A 1 93 ? -11.401 18.969 -7.356 1.00 39.62 93 LYS A C 1
ATOM 680 O O . LYS A 1 93 ? -10.254 19.016 -6.924 1.00 39.62 93 LYS A O 1
ATOM 685 N N . SER A 1 94 ? -11.969 19.982 -8.011 1.00 36.47 94 SER A N 1
ATOM 686 C CA . SER A 1 94 ? -11.333 21.268 -8.320 1.00 36.47 94 SER A CA 1
ATOM 687 C C . SER A 1 94 ? -10.733 21.954 -7.088 1.00 36.47 94 SER A C 1
ATOM 689 O O . SER A 1 94 ? -11.375 22.022 -6.039 1.00 36.47 94 SER A O 1
ATOM 691 N N . GLU A 1 95 ? -9.543 22.525 -7.264 1.00 43.22 95 GLU A N 1
ATOM 692 C CA . GLU A 1 95 ? -8.776 23.302 -6.287 1.00 43.22 95 GLU A CA 1
ATOM 693 C C . GLU A 1 95 ? -9.611 24.408 -5.610 1.00 43.22 95 GLU A C 1
ATOM 695 O O . GLU A 1 95 ? -9.909 25.458 -6.184 1.00 43.22 95 GLU A O 1
ATOM 700 N N . GLY A 1 96 ? -9.970 24.187 -4.345 1.00 33.78 96 GLY A N 1
ATOM 701 C CA . GLY A 1 96 ? -10.519 25.207 -3.458 1.00 33.78 96 GLY A CA 1
ATOM 702 C C . GLY A 1 96 ? -9.398 25.909 -2.690 1.00 33.78 96 GLY A C 1
ATOM 703 O O . GLY A 1 96 ? -8.693 25.278 -1.909 1.00 33.78 96 GLY A O 1
ATOM 704 N N . LYS A 1 97 ? -9.249 27.222 -2.910 1.00 36.81 97 LYS A N 1
ATOM 705 C CA . LYS A 1 97 ? -8.297 28.148 -2.261 1.00 36.81 97 LYS A CA 1
AT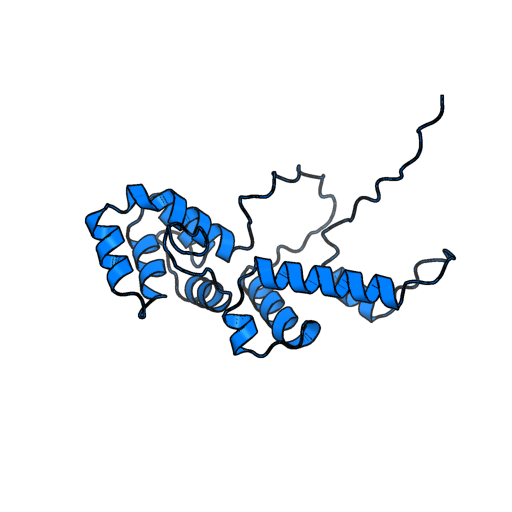OM 706 C C . LYS A 1 97 ? -7.976 27.807 -0.793 1.00 36.81 97 LYS A C 1
ATOM 708 O O . LYS A 1 97 ? -8.784 28.061 0.100 1.00 36.81 97 LYS A O 1
ATOM 713 N N . THR A 1 98 ? -6.746 27.380 -0.519 1.00 35.81 98 THR A N 1
ATOM 714 C CA . THR A 1 98 ? -6.198 27.241 0.837 1.00 35.81 98 THR A CA 1
ATOM 715 C C . THR A 1 98 ? -5.644 28.576 1.341 1.00 35.81 98 THR A C 1
ATOM 717 O O . THR A 1 98 ? -4.530 28.986 1.026 1.00 35.81 98 THR A O 1
ATOM 720 N N . LYS A 1 99 ? -6.423 29.263 2.184 1.00 36.34 99 LYS A N 1
ATOM 721 C CA . LYS A 1 99 ? -5.871 30.105 3.256 1.00 36.34 99 LYS A CA 1
ATOM 722 C C . LYS A 1 99 ? -5.986 29.310 4.551 1.00 36.34 99 LYS A C 1
ATOM 724 O O . LYS A 1 99 ? -7.042 29.275 5.172 1.00 36.34 99 LYS A O 1
ATOM 729 N N . GLY A 1 100 ? -4.902 28.650 4.925 1.00 35.22 100 GLY A N 1
ATOM 730 C CA . GLY A 1 100 ? -4.793 27.899 6.166 1.00 35.22 100 GLY A CA 1
ATOM 731 C C . GLY A 1 100 ? -3.518 27.079 6.138 1.00 35.22 100 GLY A C 1
ATOM 732 O O . GLY A 1 100 ? -3.268 26.385 5.160 1.00 35.22 100 GLY A O 1
ATOM 733 N N . ASP A 1 101 ? -2.716 27.219 7.186 1.00 40.22 101 ASP A N 1
ATOM 734 C CA . ASP A 1 101 ? -1.439 26.547 7.425 1.00 40.22 101 ASP A CA 1
ATOM 735 C C . ASP A 1 101 ? -1.669 25.024 7.538 1.00 40.22 101 ASP A C 1
ATOM 737 O O . ASP A 1 101 ? -1.832 24.456 8.621 1.00 40.22 101 ASP A O 1
ATOM 741 N N . ALA A 1 102 ? -1.850 24.372 6.389 1.00 46.75 102 ALA A N 1
ATOM 742 C CA . ALA A 1 102 ? -2.082 22.945 6.284 1.00 46.75 102 ALA A CA 1
ATOM 743 C C . ALA A 1 102 ? -0.738 22.254 6.500 1.00 46.75 102 ALA A C 1
ATOM 745 O O . ALA A 1 102 ? 0.113 22.248 5.613 1.00 46.75 102 ALA A O 1
ATOM 746 N N . LYS A 1 103 ? -0.533 21.691 7.695 1.00 50.06 103 LYS A N 1
ATOM 747 C CA . LYS A 1 103 ? 0.609 20.810 7.946 1.00 50.06 103 LYS A CA 1
ATOM 748 C C . LYS A 1 103 ? 0.626 19.727 6.872 1.00 50.06 103 LYS A C 1
ATOM 750 O O . LYS A 1 103 ? -0.283 18.904 6.816 1.00 50.06 103 LYS A O 1
ATOM 755 N N . THR A 1 104 ? 1.660 19.742 6.039 1.00 59.09 104 THR A N 1
ATOM 756 C CA . THR A 1 104 ? 1.958 18.676 5.086 1.00 59.09 104 THR A CA 1
ATOM 757 C C . THR A 1 104 ? 2.185 17.390 5.876 1.00 59.09 104 THR A C 1
ATOM 759 O O . THR A 1 104 ? 3.248 17.208 6.465 1.00 59.09 104 THR A O 1
ATOM 762 N N . GLN A 1 105 ? 1.166 16.534 5.953 1.00 74.88 105 GLN A N 1
ATOM 763 C CA . GLN A 1 105 ? 1.277 15.217 6.574 1.00 74.88 105 GLN A CA 1
ATOM 764 C C . GLN A 1 105 ? 2.223 14.353 5.735 1.00 74.88 105 GLN A C 1
ATOM 766 O O . GLN A 1 105 ? 2.153 14.364 4.502 1.00 74.88 105 GLN A O 1
ATOM 771 N N . SER A 1 106 ? 3.123 13.615 6.384 1.00 86.88 106 SER A N 1
ATOM 772 C CA . SER A 1 106 ? 4.006 12.694 5.664 1.00 86.88 106 SER A CA 1
ATOM 773 C C . SER A 1 106 ? 3.237 11.446 5.201 1.00 86.88 106 SER A C 1
ATOM 775 O O . SER A 1 106 ? 2.225 11.064 5.792 1.00 86.88 106 SER A O 1
ATOM 777 N N . ILE A 1 107 ? 3.715 10.763 4.151 1.00 86.62 107 ILE A N 1
ATOM 778 C CA . ILE A 1 107 ? 3.101 9.493 3.712 1.00 86.62 107 ILE A CA 1
ATOM 779 C C . ILE A 1 107 ? 3.163 8.439 4.823 1.00 86.62 107 ILE A C 1
ATOM 781 O O . ILE A 1 107 ? 2.221 7.674 5.001 1.00 86.62 107 ILE A O 1
ATOM 785 N N . GLU A 1 108 ? 4.237 8.418 5.608 1.00 88.38 108 GLU A N 1
ATOM 786 C CA . GLU A 1 108 ? 4.375 7.499 6.737 1.00 88.38 108 GLU A CA 1
ATOM 787 C C . GLU A 1 108 ? 3.289 7.725 7.799 1.00 88.38 108 GLU A C 1
ATOM 789 O O . GLU A 1 108 ? 2.667 6.771 8.277 1.00 88.38 108 GLU A O 1
ATOM 794 N N . GLU A 1 109 ? 3.003 8.988 8.126 1.00 89.50 109 GLU A N 1
ATOM 795 C CA . GLU A 1 109 ? 1.913 9.352 9.032 1.00 89.50 109 GLU A CA 1
ATOM 796 C C . GLU A 1 109 ? 0.551 8.964 8.451 1.00 89.50 109 GLU A C 1
ATOM 798 O O . GLU A 1 109 ? -0.330 8.526 9.192 1.00 89.50 109 GLU A O 1
ATOM 803 N N . PHE A 1 110 ? 0.366 9.114 7.137 1.00 91.12 110 PHE A N 1
ATOM 804 C CA . PHE A 1 110 ? -0.859 8.718 6.443 1.00 91.12 110 PHE A CA 1
ATOM 805 C C . PHE A 1 110 ? -1.092 7.201 6.510 1.00 91.12 110 PHE A C 1
ATOM 807 O O . PHE A 1 110 ? -2.136 6.765 6.999 1.00 91.12 110 PHE A O 1
ATOM 814 N N . LEU A 1 111 ? -0.103 6.389 6.120 1.00 92.81 111 LEU A N 1
ATOM 815 C CA . LEU A 1 111 ? -0.194 4.923 6.152 1.00 92.81 111 LEU A CA 1
ATOM 816 C C . LEU A 1 111 ? -0.375 4.393 7.583 1.00 92.81 111 LEU A C 1
ATOM 818 O O . LEU A 1 111 ? -1.204 3.515 7.831 1.00 92.81 111 LEU A O 1
ATOM 822 N N . SER A 1 112 ? 0.335 4.979 8.551 1.00 94.19 112 SER A N 1
ATOM 823 C CA . SER A 1 112 ? 0.158 4.660 9.973 1.00 94.19 112 SER A CA 1
ATOM 824 C C . SER A 1 112 ? -1.244 5.022 10.473 1.00 94.19 112 SER A C 1
ATOM 826 O O . SER A 1 112 ? -1.821 4.310 11.297 1.00 94.19 112 SER A O 1
ATOM 828 N N . GLY A 1 113 ? -1.809 6.125 9.975 1.00 93.62 113 GLY A N 1
ATOM 829 C CA . GLY A 1 113 ? -3.184 6.534 10.243 1.00 93.62 113 GLY A CA 1
ATOM 830 C C . GLY A 1 113 ? -4.202 5.503 9.758 1.00 93.62 113 GLY A C 1
ATOM 831 O O . GLY A 1 113 ? -5.090 5.129 10.523 1.00 93.62 113 GLY A O 1
ATOM 832 N N . LEU A 1 114 ? -4.034 4.979 8.541 1.00 94.44 114 LEU A N 1
ATOM 833 C CA . LEU A 1 114 ? -4.902 3.934 7.984 1.00 94.44 114 LEU A CA 1
ATOM 834 C C . LEU A 1 114 ? -4.855 2.644 8.806 1.00 94.44 114 LEU A C 1
ATOM 836 O O . LEU A 1 114 ? -5.901 2.076 9.120 1.00 94.44 114 LEU A O 1
ATOM 840 N N . TYR A 1 115 ? -3.664 2.225 9.238 1.00 96.81 115 TYR A N 1
ATOM 841 C CA . TYR A 1 115 ? -3.532 1.054 10.104 1.00 96.81 115 TYR A CA 1
ATOM 842 C C . TYR A 1 115 ? -4.262 1.239 11.446 1.00 96.81 115 TYR A C 1
ATOM 844 O O . TYR A 1 115 ? -4.945 0.330 11.926 1.00 96.81 115 TYR A O 1
ATOM 852 N N . ARG A 1 116 ? -4.175 2.438 12.042 1.00 96.31 116 ARG A N 1
ATOM 853 C CA . ARG A 1 116 ? -4.907 2.787 13.275 1.00 96.31 116 ARG A CA 1
ATOM 854 C C . ARG A 1 116 ? -6.420 2.830 13.063 1.00 96.31 116 ARG A C 1
ATOM 856 O O . ARG A 1 116 ? -7.159 2.424 13.957 1.00 96.31 116 ARG A O 1
ATOM 863 N N . ILE A 1 117 ? -6.887 3.298 11.906 1.00 95.62 117 ILE A N 1
ATOM 864 C CA . ILE A 1 117 ? -8.311 3.263 11.547 1.00 95.62 117 ILE A CA 1
ATOM 865 C C . ILE A 1 117 ? -8.797 1.815 11.478 1.00 95.62 117 ILE A C 1
ATOM 867 O O . ILE A 1 117 ? -9.781 1.489 12.138 1.00 95.62 117 ILE A O 1
ATOM 871 N N . GLY A 1 118 ? -8.106 0.946 10.737 1.00 95.88 118 GLY A N 1
ATOM 872 C CA . GLY A 1 118 ? -8.511 -0.453 10.587 1.00 95.88 118 GLY A CA 1
ATOM 873 C C . GLY A 1 118 ? -8.550 -1.198 11.920 1.00 95.88 118 GLY A C 1
ATOM 874 O O . GLY A 1 118 ? -9.596 -1.698 12.333 1.00 95.88 118 GLY A O 1
ATOM 875 N N . THR A 1 119 ? -7.435 -1.192 12.648 1.00 97.25 119 THR A N 1
ATOM 876 C CA . THR A 1 119 ? -7.303 -1.969 13.892 1.00 97.25 119 THR A CA 1
ATOM 877 C C . THR A 1 119 ? -8.021 -1.356 15.093 1.00 97.25 119 THR A C 1
ATOM 879 O O . THR A 1 119 ? -8.439 -2.075 15.997 1.00 97.25 119 THR A O 1
ATOM 882 N N . GLY A 1 120 ? -8.183 -0.031 15.118 1.00 94.44 120 GLY A N 1
ATOM 883 C CA . GLY A 1 120 ? -8.821 0.682 16.221 1.00 94.44 120 GLY A CA 1
ATOM 884 C C . GLY A 1 120 ? -10.288 1.004 15.961 1.00 94.44 120 GLY A C 1
ATOM 885 O O . GLY A 1 120 ? -11.163 0.597 16.718 1.00 94.44 120 GLY A O 1
ATOM 886 N N . TRP A 1 121 ? -10.567 1.767 14.903 1.00 92.69 121 TRP A N 1
ATOM 887 C CA . TRP A 1 121 ? -11.904 2.317 14.657 1.00 92.69 121 TRP A CA 1
ATOM 888 C C . TRP A 1 121 ? -12.865 1.303 14.034 1.00 92.69 121 TRP A C 1
ATOM 890 O O . TRP A 1 121 ? -14.025 1.200 14.446 1.00 92.69 121 TRP A O 1
ATOM 900 N N . LEU A 1 122 ? -12.382 0.563 13.035 1.00 94.56 122 LEU A N 1
ATOM 901 C CA . LEU A 1 122 ? -13.147 -0.479 12.350 1.00 94.56 122 LEU A CA 1
ATOM 902 C C . LEU A 1 122 ? -13.161 -1.790 13.143 1.00 94.56 122 LEU A C 1
ATOM 904 O O . LEU A 1 122 ? -14.094 -2.577 12.991 1.00 94.56 122 LEU A O 1
ATOM 908 N N . GLY A 1 123 ? -12.173 -1.994 14.019 1.00 95.12 123 GLY A N 1
ATOM 909 C CA . GLY A 1 123 ? -12.038 -3.203 14.831 1.00 95.12 123 GLY A CA 1
ATOM 910 C C . GLY A 1 123 ? -11.616 -4.429 14.018 1.00 95.12 123 GLY A C 1
ATOM 911 O O . GLY A 1 123 ? -11.909 -5.556 14.410 1.00 95.12 123 GLY A O 1
ATOM 912 N N . TRP A 1 124 ? -10.970 -4.223 12.870 1.00 97.62 124 TRP A N 1
ATOM 913 C CA . TRP A 1 124 ? -10.404 -5.301 12.067 1.00 97.62 124 TRP A CA 1
ATOM 914 C C . TRP A 1 124 ? -9.157 -5.878 12.737 1.00 97.62 124 TRP A C 1
ATOM 916 O O . TRP A 1 124 ? -8.463 -5.201 13.498 1.00 97.62 124 TRP A O 1
ATOM 926 N N . THR A 1 125 ? -8.835 -7.134 12.435 1.00 98.06 125 THR A N 1
ATOM 927 C CA . THR A 1 125 ? -7.546 -7.696 12.850 1.00 98.06 125 THR A CA 1
ATOM 928 C C . THR A 1 125 ? -6.402 -7.013 12.086 1.00 98.06 125 THR A C 1
ATOM 930 O O . THR A 1 125 ? -6.631 -6.438 11.011 1.00 98.06 125 THR A O 1
ATOM 933 N N . PRO A 1 126 ? -5.161 -7.069 12.607 1.00 97.88 126 PRO A N 1
ATOM 934 C CA . PRO A 1 126 ? -3.984 -6.602 11.880 1.00 97.88 126 PRO A CA 1
ATOM 935 C C . PRO A 1 126 ? -3.886 -7.183 10.469 1.00 97.88 126 PRO A C 1
ATOM 937 O O . PRO A 1 126 ? -3.695 -6.424 9.526 1.00 97.88 126 PRO A O 1
ATOM 940 N N . ASP A 1 127 ? -4.103 -8.492 10.317 1.00 97.25 127 ASP A N 1
ATOM 941 C CA . ASP A 1 127 ? -3.993 -9.177 9.025 1.00 97.25 127 ASP A CA 1
ATOM 942 C C . ASP A 1 127 ? -5.012 -8.643 8.011 1.00 97.25 127 ASP A C 1
ATOM 944 O O . ASP A 1 127 ? -4.647 -8.295 6.892 1.00 97.25 127 ASP A O 1
ATOM 948 N N . VAL A 1 128 ? -6.274 -8.477 8.426 1.00 97.56 128 VAL A N 1
ATOM 949 C CA . VAL A 1 128 ? -7.331 -7.917 7.566 1.00 97.56 128 VAL A CA 1
ATOM 950 C C . VAL A 1 128 ? -7.032 -6.463 7.204 1.00 97.56 128 VAL A C 1
ATOM 952 O O . VAL A 1 128 ? -7.202 -6.061 6.059 1.00 97.56 128 VAL A O 1
ATOM 955 N N . THR A 1 129 ? -6.547 -5.668 8.160 1.00 97.44 129 THR A N 1
ATOM 956 C CA . THR A 1 129 ? -6.192 -4.261 7.916 1.00 97.44 129 THR A CA 1
ATOM 957 C C . THR A 1 129 ? -5.024 -4.129 6.940 1.00 97.44 129 THR A C 1
ATOM 959 O O . THR A 1 129 ? -5.013 -3.229 6.106 1.00 97.44 129 THR A O 1
ATOM 962 N N . LEU A 1 130 ? -4.031 -5.009 7.050 1.00 96.62 130 LEU A N 1
ATOM 963 C CA . LEU A 1 130 ? -2.839 -5.002 6.208 1.00 96.62 130 LEU A CA 1
ATOM 964 C C . LEU A 1 130 ? -3.093 -5.559 4.803 1.00 96.62 130 LEU A C 1
ATOM 966 O O . LEU A 1 130 ? -2.386 -5.163 3.874 1.00 96.62 130 LEU A O 1
ATOM 970 N N . ASP A 1 131 ? -4.075 -6.446 4.640 1.00 95.75 131 ASP A N 1
ATOM 971 C CA . ASP A 1 131 ? -4.503 -6.981 3.341 1.00 95.75 131 ASP A CA 1
ATOM 972 C C . ASP A 1 131 ? -5.513 -6.068 2.617 1.00 95.75 131 ASP A C 1
ATOM 974 O O . ASP A 1 131 ? -5.583 -6.037 1.382 1.00 95.75 131 ASP A O 1
ATOM 978 N N . ALA A 1 132 ? -6.262 -5.257 3.367 1.00 95.38 132 ALA A N 1
ATOM 979 C CA . ALA A 1 132 ? -7.174 -4.271 2.803 1.00 95.38 132 ALA A CA 1
ATOM 980 C C . ALA A 1 132 ? -6.437 -3.216 1.959 1.00 95.38 132 ALA A C 1
ATOM 982 O O . ALA A 1 132 ? -5.310 -2.804 2.247 1.00 95.38 132 ALA A O 1
ATOM 983 N N . THR A 1 133 ? -7.099 -2.759 0.901 1.00 94.12 133 THR A N 1
ATOM 984 C CA . THR A 1 133 ? -6.675 -1.607 0.108 1.00 94.12 133 THR A CA 1
ATOM 985 C C . THR A 1 133 ? -6.979 -0.316 0.864 1.00 94.12 133 THR A C 1
ATOM 987 O O . THR A 1 133 ? -7.874 -0.253 1.711 1.00 94.12 133 THR A O 1
ATOM 990 N N . ILE A 1 134 ? -6.255 0.750 0.529 1.00 93.25 134 ILE A N 1
ATOM 991 C CA . ILE A 1 134 ? -6.472 2.066 1.143 1.00 93.25 134 ILE A CA 1
ATOM 992 C C . ILE A 1 134 ? -7.912 2.550 0.921 1.00 93.25 134 ILE A C 1
ATOM 994 O O . ILE A 1 134 ? -8.543 3.031 1.861 1.00 93.25 134 ILE A O 1
ATOM 998 N N . ALA A 1 135 ? -8.445 2.360 -0.290 1.00 90.38 135 ALA A N 1
ATOM 999 C CA . ALA A 1 135 ? -9.814 2.733 -0.635 1.00 90.38 135 ALA A CA 1
ATOM 1000 C C . ALA A 1 135 ? -10.850 1.997 0.229 1.00 90.38 135 ALA A C 1
ATOM 1002 O O . ALA A 1 135 ? -11.739 2.633 0.784 1.00 90.38 135 ALA A O 1
ATOM 1003 N N . GLU A 1 136 ? -10.704 0.683 0.431 1.00 92.44 136 GLU A N 1
ATOM 1004 C CA . GLU A 1 136 ? -11.624 -0.088 1.283 1.00 92.44 136 GLU A CA 1
ATOM 1005 C C . GLU A 1 136 ? -11.589 0.371 2.744 1.00 92.44 136 GLU A C 1
ATOM 1007 O O . GLU A 1 136 ? -12.636 0.454 3.384 1.00 92.4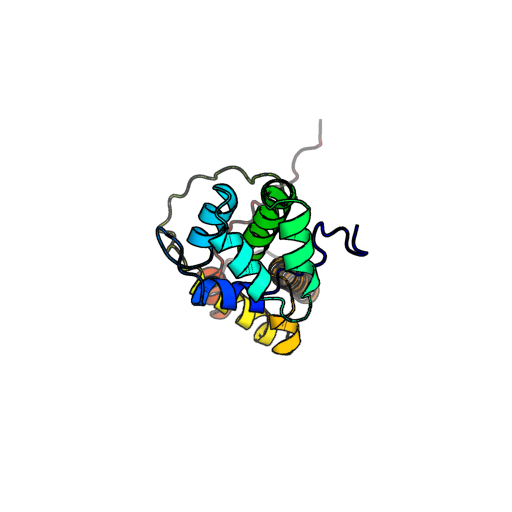4 136 GLU A O 1
ATOM 1012 N N . ILE A 1 137 ? -10.406 0.694 3.282 1.00 93.44 137 ILE A N 1
ATOM 1013 C CA . ILE A 1 137 ? -10.284 1.224 4.650 1.00 93.44 137 ILE A CA 1
ATOM 1014 C C . ILE A 1 137 ? -11.004 2.573 4.756 1.00 93.44 137 ILE A C 1
ATOM 1016 O O . ILE A 1 137 ? -11.734 2.813 5.722 1.00 93.44 137 ILE A O 1
ATOM 1020 N N . MET A 1 138 ? -10.805 3.456 3.774 1.00 91.31 138 MET A N 1
ATOM 1021 C CA . MET A 1 138 ? -11.433 4.778 3.743 1.00 91.31 138 MET A CA 1
ATOM 1022 C C . MET A 1 138 ? -12.956 4.682 3.619 1.00 91.31 138 MET A C 1
ATOM 1024 O O . MET A 1 138 ? -13.664 5.353 4.371 1.00 91.31 138 MET A O 1
ATOM 1028 N N . GLU A 1 139 ? -13.452 3.811 2.744 1.00 92.50 139 GLU A N 1
ATOM 1029 C CA . GLU A 1 139 ? -14.883 3.592 2.528 1.00 92.50 139 GLU A CA 1
ATOM 1030 C C . GLU A 1 139 ? -15.549 2.980 3.767 1.00 92.50 139 GLU A C 1
ATOM 1032 O O . GLU A 1 139 ? -16.555 3.486 4.265 1.00 92.50 139 GLU A O 1
ATOM 1037 N N . ALA A 1 140 ? -14.939 1.947 4.358 1.00 93.38 140 ALA A N 1
ATOM 1038 C CA . ALA A 1 140 ? -15.440 1.336 5.588 1.00 93.38 140 ALA A CA 1
ATOM 1039 C C . ALA A 1 140 ? -15.486 2.342 6.751 1.00 93.38 140 ALA A C 1
ATOM 1041 O O . ALA A 1 140 ? -16.420 2.342 7.560 1.00 93.38 140 ALA A O 1
ATOM 1042 N N . HIS A 1 141 ? -14.491 3.228 6.835 1.00 92.44 141 HIS A N 1
ATOM 1043 C CA . HIS A 1 141 ? -14.467 4.307 7.816 1.00 92.44 141 HIS A CA 1
ATOM 1044 C C . HIS A 1 141 ? -15.582 5.331 7.574 1.00 92.44 141 HIS A C 1
ATOM 1046 O O . HIS A 1 141 ? -16.276 5.700 8.527 1.00 92.44 141 HIS A O 1
ATOM 1052 N N . ALA A 1 142 ? -15.802 5.743 6.322 1.00 89.06 142 ALA A N 1
ATOM 1053 C CA . ALA A 1 142 ? -16.879 6.654 5.945 1.00 89.06 142 ALA A CA 1
ATOM 1054 C C . ALA A 1 142 ? -18.263 6.073 6.283 1.00 89.06 142 ALA A C 1
ATOM 1056 O O . ALA A 1 142 ? -19.036 6.721 6.995 1.00 89.06 142 ALA A O 1
ATOM 1057 N N . GLY A 1 143 ? -18.531 4.823 5.892 1.00 90.62 143 GLY A N 1
ATOM 1058 C CA . GLY A 1 143 ? -19.785 4.135 6.208 1.00 90.62 143 GLY A CA 1
ATOM 1059 C C . GLY A 1 143 ? -20.016 3.980 7.716 1.00 90.62 143 GLY A C 1
ATOM 1060 O O . GLY A 1 143 ? -21.128 4.175 8.209 1.00 90.62 143 GLY A O 1
ATOM 1061 N N . ARG A 1 144 ? -18.960 3.721 8.503 1.00 89.88 144 ARG A N 1
ATOM 1062 C CA . ARG A 1 144 ? -19.079 3.661 9.971 1.00 89.88 144 ARG A CA 1
ATOM 1063 C C . ARG A 1 144 ? -19.390 5.026 10.588 1.00 89.88 144 ARG A C 1
ATOM 1065 O O . ARG A 1 144 ? -20.149 5.088 11.554 1.00 89.88 144 ARG A O 1
ATOM 1072 N N . ILE A 1 145 ? -18.850 6.116 10.041 1.00 89.31 145 ILE A N 1
ATOM 1073 C CA . ILE A 1 145 ? -19.214 7.480 10.456 1.00 89.31 145 ILE A CA 1
ATOM 1074 C C . ILE A 1 145 ? -20.682 7.770 10.131 1.00 89.31 145 ILE A C 1
ATOM 1076 O O . ILE A 1 145 ? -21.386 8.332 10.970 1.00 89.31 145 ILE A O 1
ATOM 1080 N N . GLU A 1 146 ? -21.150 7.403 8.940 1.00 89.94 146 GLU A N 1
ATOM 1081 C CA . GLU A 1 146 ? -22.545 7.593 8.538 1.00 89.94 146 GLU A CA 1
ATOM 1082 C C . GLU A 1 146 ? -23.505 6.810 9.438 1.00 89.94 146 GLU A C 1
ATOM 1084 O O . GLU A 1 146 ? -24.460 7.383 9.959 1.00 89.94 146 GLU A O 1
ATOM 1089 N N . MET A 1 147 ? -23.195 5.544 9.731 1.00 90.44 147 MET A N 1
ATOM 1090 C CA . MET A 1 147 ? -23.962 4.728 10.673 1.00 90.44 147 MET A CA 1
ATOM 1091 C C . MET A 1 147 ? -24.039 5.382 12.059 1.00 90.44 147 MET A C 1
ATOM 1093 O O . MET A 1 147 ? -25.117 5.478 12.639 1.00 90.44 147 MET A O 1
ATOM 1097 N N . LEU A 1 148 ? -22.912 5.864 12.597 1.00 88.62 148 LEU A N 1
ATOM 1098 C CA . LEU A 1 148 ? -22.894 6.539 13.899 1.00 88.62 148 LEU A CA 1
ATOM 1099 C C . LEU A 1 148 ? -23.732 7.822 13.887 1.00 88.62 148 LEU A C 1
ATOM 1101 O O . LEU A 1 148 ? -24.449 8.087 14.850 1.00 88.62 148 LEU A O 1
ATOM 1105 N N . LYS A 1 149 ? -23.690 8.595 12.796 1.00 86.50 149 LYS A N 1
ATOM 1106 C CA . LYS A 1 149 ? -24.557 9.768 12.619 1.00 86.50 149 LYS A CA 1
ATOM 1107 C C . LYS A 1 149 ? -26.030 9.379 12.542 1.00 86.50 149 LYS A C 1
ATOM 1109 O O . LYS A 1 149 ? -26.849 10.076 13.119 1.00 86.50 149 LYS A O 1
ATOM 1114 N N . ALA A 1 150 ? -26.375 8.280 11.881 1.00 87.50 150 ALA A N 1
ATOM 1115 C CA . ALA A 1 150 ? -27.755 7.813 11.8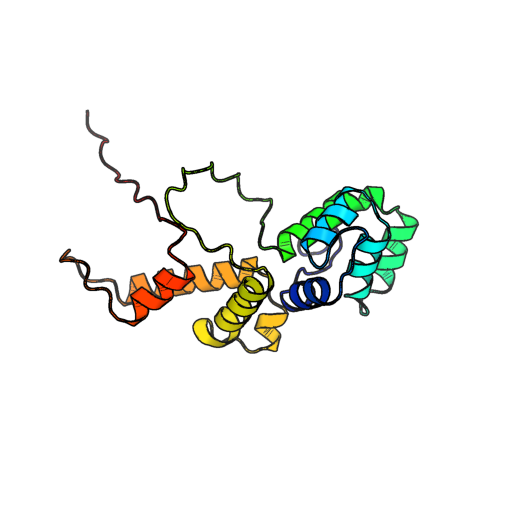05 1.00 87.50 150 ALA A CA 1
ATOM 1116 C C . ALA A 1 150 ? -28.282 7.336 13.171 1.00 87.50 150 ALA A C 1
ATOM 1118 O O . ALA A 1 150 ? -29.416 7.637 13.530 1.00 87.50 150 ALA A O 1
ATOM 1119 N N . VAL A 1 151 ? -27.455 6.633 13.954 1.00 85.25 151 VAL A N 1
ATOM 1120 C CA . VAL A 1 151 ? -27.843 6.084 15.268 1.00 85.25 151 VAL A CA 1
ATOM 1121 C C . VAL A 1 151 ? -27.906 7.159 16.355 1.00 85.25 151 VAL A C 1
ATOM 1123 O O . VAL A 1 151 ? -28.803 7.129 17.192 1.00 85.25 151 VAL A O 1
ATOM 1126 N N . TYR A 1 152 ? -26.959 8.099 16.364 1.00 83.25 152 TYR A N 1
ATOM 1127 C CA . TYR A 1 152 ? -26.814 9.089 17.440 1.00 83.25 152 TYR A CA 1
ATOM 1128 C C . TYR A 1 152 ? -27.197 10.520 17.032 1.00 83.25 152 TYR A C 1
ATOM 1130 O O . TYR A 1 152 ? -27.190 11.413 17.874 1.00 83.25 152 TYR A O 1
ATOM 1138 N N . GLY A 1 153 ? -27.523 10.757 15.759 1.00 65.81 153 GLY A N 1
ATOM 1139 C CA . GLY A 1 153 ? -27.861 12.072 15.204 1.00 65.81 153 GLY A CA 1
ATOM 1140 C C . GLY A 1 153 ? -29.357 12.374 15.112 1.00 65.81 153 GLY A C 1
ATOM 1141 O O . GLY A 1 153 ? -29.721 13.373 14.495 1.00 65.81 153 GLY A O 1
ATOM 1142 N N . SER A 1 154 ? -30.232 11.570 15.727 1.00 51.62 154 SER A N 1
ATOM 1143 C CA . SER A 1 154 ? -31.640 11.941 15.915 1.00 51.62 154 SER A CA 1
ATOM 1144 C C . SER A 1 154 ? -31.772 12.943 17.068 1.00 51.62 154 SER A C 1
ATOM 1146 O O . SER A 1 154 ? -32.146 12.602 18.189 1.00 51.62 154 SER A O 1
ATOM 1148 N N . GLY A 1 155 ? -31.427 14.191 16.777 1.00 45.62 155 GLY A N 1
ATOM 1149 C CA . GLY A 1 155 ? -31.754 15.352 17.586 1.00 45.62 155 GLY A CA 1
ATOM 1150 C C . GLY A 1 155 ? -32.004 16.520 16.648 1.00 45.62 155 GLY A C 1
ATOM 1151 O O . GLY A 1 155 ? -31.071 17.236 16.289 1.00 45.62 155 GLY A O 1
ATOM 1152 N N . GLU A 1 156 ? -33.253 16.691 16.214 1.00 51.69 156 GLU A N 1
ATOM 1153 C CA . GLU A 1 156 ? -33.713 17.997 15.753 1.00 51.69 156 GLU A CA 1
ATOM 1154 C C . GLU A 1 156 ? -33.576 18.971 16.923 1.00 51.69 156 GLU A C 1
ATOM 1156 O O . GLU A 1 156 ? -34.397 18.996 17.826 1.00 51.69 156 GLU A O 1
ATOM 1161 N N . GLU A 1 157 ? -32.466 19.695 16.939 1.00 41.53 157 GLU A N 1
ATOM 1162 C CA . GLU A 1 157 ? -32.379 21.130 17.183 1.00 41.53 157 GLU A CA 1
ATOM 1163 C C . GLU A 1 157 ? -30.911 21.528 17.002 1.00 41.53 157 GLU A C 1
ATOM 1165 O O . GLU A 1 157 ? -29.998 20.909 17.546 1.00 41.53 157 GLU A O 1
ATOM 1170 N N . LYS A 1 158 ? -30.661 22.583 16.219 1.00 54.88 158 LYS A N 1
ATOM 1171 C CA . LYS A 1 158 ? -29.406 23.329 16.345 1.00 54.88 158 LYS A CA 1
ATOM 1172 C C . LYS A 1 158 ? -29.417 23.964 17.739 1.00 54.88 158 LYS A C 1
ATOM 1174 O O . LYS A 1 158 ? -30.262 24.823 17.981 1.00 54.88 158 LYS A O 1
ATOM 1179 N N . PRO A 1 159 ? -28.440 23.647 18.596 1.00 39.00 159 PRO A N 1
ATOM 1180 C CA . PRO A 1 159 ? -27.696 24.750 19.185 1.00 39.00 159 PRO A CA 1
ATOM 1181 C C . PRO A 1 159 ? -26.184 24.499 19.215 1.00 39.00 159 PRO A C 1
ATOM 1183 O O . PRO A 1 159 ? -25.702 23.395 19.433 1.00 39.00 159 PRO A O 1
ATOM 1186 N N . GLU A 1 160 ? -25.478 25.595 18.946 1.00 43.66 160 GLU A N 1
ATOM 1187 C CA . GLU A 1 160 ? -24.074 25.922 19.204 1.00 43.66 160 GLU A CA 1
ATOM 1188 C C . GLU A 1 160 ? -23.067 24.785 19.436 1.00 43.66 160 GLU A C 1
ATOM 1190 O O . GLU A 1 160 ? -23.053 24.089 20.450 1.00 43.66 160 GLU A O 1
ATOM 1195 N N . ASP A 1 161 ? -22.121 24.742 18.497 1.00 50.25 161 ASP A N 1
ATOM 1196 C CA . ASP A 1 161 ? -20.832 24.061 18.539 1.00 50.25 161 ASP A CA 1
ATOM 1197 C C . ASP A 1 161 ? -20.159 24.145 19.922 1.00 50.25 161 ASP A C 1
ATOM 1199 O O . ASP A 1 161 ? -19.444 25.090 20.262 1.00 50.25 161 ASP A O 1
ATOM 1203 N N . LYS A 1 162 ? -20.371 23.106 20.729 1.00 43.28 162 LYS A N 1
ATOM 1204 C CA . LYS A 1 162 ? -19.480 22.738 21.827 1.00 43.28 162 LYS A CA 1
ATOM 1205 C C . LYS A 1 162 ? -18.937 21.347 21.555 1.00 43.28 162 LYS A C 1
ATOM 1207 O O . LYS A 1 162 ? -19.229 20.397 22.277 1.00 43.28 162 LYS A O 1
ATOM 1212 N N . GLY A 1 163 ? -18.126 21.249 20.499 1.00 41.56 163 GLY A N 1
ATOM 1213 C CA . GLY A 1 163 ? -17.340 20.061 20.191 1.00 41.56 163 GLY A CA 1
ATOM 1214 C C . GLY A 1 163 ? -16.625 19.516 21.432 1.00 41.56 163 GLY A C 1
ATOM 1215 O O . GLY A 1 163 ? -15.754 20.165 22.031 1.00 41.56 163 GLY A O 1
ATOM 1216 N N . GLY A 1 164 ? -16.997 18.296 21.823 1.00 43.09 164 GLY A N 1
ATOM 1217 C CA . GLY A 1 164 ? -16.332 17.555 22.887 1.00 43.09 164 GLY A CA 1
ATOM 1218 C C . GLY A 1 164 ? -14.830 17.376 22.598 1.00 43.09 164 GLY A C 1
ATOM 1219 O O . GLY A 1 164 ? -14.369 17.570 21.470 1.00 43.09 164 GLY A O 1
ATOM 1220 N N . PRO A 1 165 ? -14.012 17.008 23.601 1.00 47.09 165 PRO A N 1
ATOM 1221 C CA . PRO A 1 165 ? -12.565 16.817 23.425 1.00 47.09 165 PRO A CA 1
ATOM 1222 C C . PRO A 1 165 ? -12.197 15.867 22.271 1.00 47.09 165 PRO A C 1
ATOM 1224 O O . PRO A 1 165 ? -11.165 16.046 21.629 1.00 47.09 165 PRO A O 1
ATOM 1227 N N . TRP A 1 166 ? -13.071 14.901 21.982 1.00 41.59 166 TRP A N 1
ATOM 1228 C CA . TRP A 1 166 ? -12.903 13.897 20.934 1.00 41.59 166 TRP A CA 1
ATOM 1229 C C . TRP A 1 166 ? -13.096 14.443 19.519 1.00 41.59 166 TRP A C 1
ATOM 1231 O O . TRP A 1 166 ? -12.263 14.187 18.652 1.00 41.59 166 TRP A O 1
ATOM 1241 N N . ASP A 1 167 ? -14.118 15.269 19.307 1.00 52.41 167 ASP A N 1
ATOM 1242 C CA . ASP A 1 167 ? -14.407 15.883 18.007 1.00 52.41 167 ASP A CA 1
ATOM 1243 C C . ASP A 1 167 ? -13.286 16.858 17.597 1.00 52.41 167 ASP A C 1
ATOM 1245 O O . ASP A 1 167 ? -12.870 16.936 16.443 1.00 52.41 167 ASP A O 1
ATOM 1249 N N . ARG A 1 168 ? -12.659 17.509 18.588 1.00 48.09 168 ARG A N 1
ATOM 1250 C CA . ARG A 1 168 ? -11.452 18.324 18.384 1.00 48.09 168 ARG A CA 1
ATOM 1251 C C . ARG A 1 168 ? -10.235 17.515 17.944 1.00 48.09 168 ARG A C 1
ATOM 1253 O O . ARG A 1 168 ? -9.433 18.042 17.181 1.00 48.09 168 ARG A O 1
ATOM 1260 N N . ASN A 1 169 ? -10.077 16.272 18.395 1.00 50.91 169 ASN A N 1
ATOM 1261 C CA . ASN A 1 169 ? -8.953 15.427 17.983 1.00 50.91 169 ASN A CA 1
ATOM 1262 C C . ASN A 1 169 ? -9.179 14.830 16.590 1.00 50.91 169 ASN A C 1
ATOM 1264 O O . ASN A 1 169 ? -8.256 14.838 15.781 1.00 50.91 169 ASN A O 1
ATOM 1268 N N . VAL A 1 170 ? -10.408 14.426 16.262 1.00 53.91 170 VAL A N 1
ATOM 1269 C CA . VAL A 1 170 ? -10.772 13.965 14.911 1.00 53.91 170 VAL A CA 1
ATOM 1270 C C . VAL A 1 170 ? -10.663 15.110 13.904 1.00 53.91 170 VAL A C 1
ATOM 1272 O O . VAL A 1 170 ? -10.048 14.949 12.857 1.00 53.91 170 VAL A O 1
ATOM 1275 N N . ARG A 1 171 ? -11.136 16.312 14.247 1.00 50.78 171 ARG A N 1
ATOM 1276 C CA . ARG A 1 171 ? -10.987 17.511 13.408 1.00 50.78 171 ARG A CA 1
ATOM 1277 C C . ARG A 1 171 ? -9.548 18.026 13.333 1.00 50.78 171 ARG A C 1
ATOM 1279 O O . ARG A 1 171 ? -9.173 18.615 12.330 1.00 50.78 171 ARG A O 1
ATOM 1286 N N . LYS A 1 172 ? -8.708 17.787 14.342 1.00 52.09 172 LYS A N 1
ATOM 1287 C CA . LYS A 1 172 ? -7.262 18.064 14.244 1.00 52.09 172 LYS A CA 1
ATOM 1288 C C . LYS A 1 172 ? -6.536 17.101 13.303 1.00 52.09 172 LYS A C 1
ATOM 1290 O O . LYS A 1 172 ? -5.542 17.509 12.717 1.00 52.09 172 LYS A O 1
ATOM 1295 N N . ILE A 1 173 ? -7.016 15.862 13.169 1.00 51.28 173 ILE A N 1
ATOM 1296 C CA . ILE A 1 173 ? -6.424 14.846 12.284 1.00 51.28 173 ILE A CA 1
ATOM 1297 C C . ILE A 1 173 ? -7.019 14.928 10.863 1.00 51.28 173 ILE A C 1
ATOM 1299 O O . ILE A 1 173 ? -6.301 14.715 9.897 1.00 51.28 173 ILE A O 1
ATOM 1303 N N . PHE A 1 174 ? -8.296 15.304 10.713 1.00 49.97 174 PHE A N 1
ATOM 1304 C CA . PHE A 1 174 ? -9.033 15.250 9.436 1.00 49.97 174 PHE A CA 1
ATOM 1305 C C . PHE A 1 174 ? -9.695 16.569 8.992 1.00 49.97 174 PHE A C 1
ATOM 1307 O O . PHE A 1 174 ? -10.267 16.637 7.905 1.00 49.97 174 PHE A O 1
ATOM 1314 N N . GLY A 1 175 ? -9.622 17.648 9.776 1.00 41.38 175 GLY A N 1
ATOM 1315 C CA . GLY A 1 175 ? -10.340 18.911 9.529 1.00 41.38 175 GLY A CA 1
ATOM 1316 C C . GLY A 1 175 ? -9.855 19.755 8.346 1.00 41.38 175 GLY A C 1
ATOM 1317 O O . GLY A 1 175 ? -10.342 20.871 8.180 1.00 41.38 175 GLY A O 1
ATOM 1318 N N . GLY A 1 176 ? -8.931 19.246 7.525 1.00 38.19 176 GLY A N 1
ATOM 1319 C CA . GLY A 1 176 ? -8.549 19.858 6.249 1.00 38.19 176 GLY A CA 1
ATOM 1320 C C . GLY A 1 176 ? -9.579 19.671 5.127 1.00 38.19 176 GLY A C 1
ATOM 1321 O O . GLY A 1 176 ? -9.496 20.362 4.118 1.00 38.19 176 GLY A O 1
ATOM 1322 N N . HIS A 1 177 ? -10.570 18.788 5.296 1.00 40.34 177 HIS A N 1
ATOM 1323 C CA . HIS A 1 177 ? -11.581 18.506 4.274 1.00 40.34 177 HIS A CA 1
ATOM 1324 C C . HIS A 1 177 ? -12.946 19.068 4.698 1.00 40.34 177 HIS A C 1
ATOM 1326 O O . HIS A 1 177 ? -13.633 18.502 5.549 1.00 40.34 177 HIS A O 1
ATOM 1332 N N . GLN A 1 178 ? -13.342 20.215 4.134 1.00 36.19 178 GLN A N 1
ATOM 1333 C CA . GLN A 1 178 ? -14.674 20.782 4.358 1.00 36.19 178 GLN A CA 1
ATOM 1334 C C . GLN A 1 178 ? -15.736 20.035 3.541 1.00 36.19 178 GLN A C 1
ATOM 1336 O O . GLN A 1 178 ? -15.667 19.972 2.316 1.00 36.19 178 GLN A O 1
ATOM 1341 N N . ILE A 1 179 ? -16.764 19.534 4.230 1.00 32.28 179 ILE A N 1
ATOM 1342 C CA . ILE A 1 179 ? -18.041 19.140 3.630 1.00 32.28 179 ILE A CA 1
ATOM 1343 C C . ILE A 1 179 ? -18.766 20.437 3.251 1.00 32.28 179 ILE A C 1
ATOM 1345 O O . ILE A 1 179 ? -19.241 21.164 4.126 1.00 32.28 179 ILE A O 1
ATOM 1349 N N . ILE A 1 180 ? -18.831 20.744 1.954 1.00 33.69 180 ILE A N 1
ATOM 1350 C CA . ILE A 1 180 ? -19.688 21.816 1.440 1.00 33.69 180 ILE A CA 1
ATOM 1351 C C . ILE A 1 180 ? -21.134 21.356 1.622 1.00 33.69 180 ILE A C 1
ATOM 1353 O O . ILE A 1 180 ? -21.584 20.395 1.002 1.00 33.69 180 ILE A O 1
ATOM 1357 N N . LYS A 1 181 ? -21.862 22.040 2.501 1.00 31.22 181 LYS A N 1
ATOM 1358 C CA . LYS A 1 181 ? -23.302 21.865 2.663 1.00 31.22 181 LYS A CA 1
ATOM 1359 C C . LYS A 1 181 ? -23.984 22.564 1.485 1.00 31.22 181 LYS A C 1
ATOM 1361 O O . LYS A 1 181 ? -24.097 23.786 1.490 1.00 31.22 181 LYS A O 1
ATOM 1366 N N . VAL A 1 182 ? -24.396 21.811 0.467 1.00 32.56 182 VAL A N 1
ATOM 1367 C CA . VAL A 1 182 ? -25.291 22.342 -0.571 1.00 32.56 182 VAL A CA 1
ATOM 1368 C C . VAL A 1 182 ? -26.682 22.441 0.051 1.00 32.56 182 VAL A C 1
ATOM 1370 O O . VAL A 1 182 ? -27.297 21.428 0.377 1.00 32.56 182 VAL A O 1
ATOM 1373 N N . SER A 1 183 ? -27.135 23.671 0.297 1.00 33.88 183 SER A N 1
ATOM 1374 C CA . SER A 1 183 ? -28.514 23.953 0.691 1.00 33.88 183 SER A CA 1
ATOM 1375 C C . SER A 1 183 ? -29.396 23.789 -0.544 1.00 33.88 183 SER A C 1
ATOM 1377 O O . SER A 1 183 ? -29.155 24.442 -1.555 1.00 33.88 183 SER A O 1
ATOM 1379 N N . SER A 1 184 ? -30.382 22.897 -0.477 1.00 38.97 184 SER A N 1
ATOM 1380 C CA . SER A 1 184 ? -31.447 22.802 -1.476 1.00 38.97 184 SER A CA 1
ATOM 1381 C C . SER A 1 184 ? -32.526 23.831 -1.142 1.00 38.97 184 SER A C 1
ATOM 1383 O O . SER A 1 184 ? -33.451 23.541 -0.391 1.00 38.97 184 SER A O 1
ATOM 1385 N N . GLU A 1 185 ? -32.379 25.023 -1.702 1.00 34.88 185 GLU A N 1
ATOM 1386 C CA . GLU A 1 185 ? -33.367 26.103 -1.809 1.00 34.88 185 GLU A CA 1
ATOM 1387 C C . GLU A 1 185 ? -32.918 26.804 -3.106 1.00 34.88 185 GLU A C 1
ATOM 1389 O O . GLU A 1 185 ? -31.780 27.250 -3.179 1.00 34.88 185 GLU A O 1
ATOM 1394 N N . GLU A 1 186 ? -33.593 26.740 -4.252 1.00 35.75 186 GLU A N 1
ATOM 1395 C CA . GLU A 1 186 ? -34.981 27.081 -4.539 1.00 35.75 186 GLU A CA 1
ATOM 1396 C C . GLU A 1 186 ? -35.473 26.260 -5.752 1.00 35.75 186 GLU A C 1
ATOM 1398 O O . GLU A 1 186 ? -34.895 26.307 -6.838 1.00 35.75 186 GLU A O 1
ATOM 1403 N N . ALA A 1 187 ? -36.575 25.529 -5.588 1.00 38.38 187 ALA A N 1
ATOM 1404 C CA . ALA A 1 187 ? -37.465 25.162 -6.684 1.00 38.38 187 ALA A CA 1
ATOM 1405 C C . ALA A 1 187 ? -38.825 25.769 -6.337 1.00 38.38 187 ALA A C 1
ATOM 1407 O O . ALA A 1 187 ? -39.538 25.247 -5.481 1.00 38.38 187 ALA A O 1
ATOM 1408 N N . GLY A 1 188 ? -39.141 26.913 -6.940 1.00 35.78 188 GLY A N 1
ATOM 1409 C CA . GLY A 1 188 ? -40.391 27.612 -6.668 1.00 35.78 188 GLY A CA 1
ATOM 1410 C C . GLY A 1 188 ? -40.502 28.976 -7.336 1.00 35.78 188 GLY A C 1
ATOM 1411 O O . GLY A 1 188 ? -40.477 29.978 -6.632 1.00 35.78 188 GLY A O 1
ATOM 1412 N N . ALA A 1 189 ? -40.635 28.990 -8.6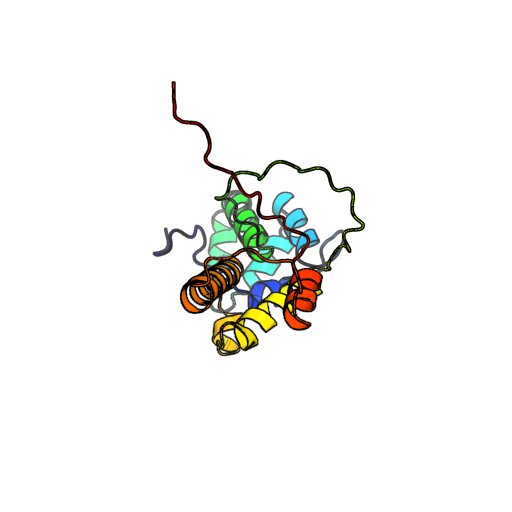67 1.00 32.59 189 ALA A N 1
ATOM 1413 C CA . ALA A 1 189 ? -41.500 29.894 -9.442 1.00 32.59 189 ALA A CA 1
ATOM 1414 C C . ALA A 1 189 ? -41.432 29.527 -10.932 1.00 32.59 189 ALA A C 1
ATOM 1416 O O . ALA A 1 189 ? -40.321 29.588 -11.502 1.00 32.59 189 ALA A O 1
#

Secondary structure (DSSP, 8-state):
--TT--SSS---BHHHHHHHHHH-B-SSSBHHHHHHHHHHTT-HHHHHHHHTT-TT-HHHHHHHHHH-HHHHHHHHHHHHHHHTT--TTS---------S------HHHHHHHHHHIIIIII---HHHHHHSBHHHHHHHHHHHHHHHHHHH------------HHHHHHHHHHTTS------------

Radius of gyration: 20.37 Å; chains: 1; bounding box: 59×46×46 Å

Sequence (189 aa):
MDIEGRPLGIRPSLSCAIALHSGYRGGIGTGLQALARDISEGALSGSLAIVSQFDQRPDLAEILLRDGFAKHQTALSLFVLALMGIDSSEPPKSEGKTKGDAKTQSIEEFLSGLYRIGTGWLGWTPDVTLDATIAEIMEAHAGRIEMLKAVYGSGEEKPEDKGGPWDRNVRKIFGGHQIIKVSSEEAGA